Protein AF-A0A1X7T5U7-F1 (afdb_monomer)

Radius of gyration: 23.35 Å; Cα contacts (8 Å, |Δi|>4): 172; chains: 1; bounding box: 49×75×50 Å

Solvent-accessible surface area (backbone atoms only — not comparable to full-atom values): 12661 Å² total; per-residue (Å²): 120,76,73,76,53,46,55,72,83,85,53,96,64,79,61,72,90,36,58,62,51,102,84,43,70,49,60,45,50,78,93,74,52,91,70,96,65,65,76,85,74,65,46,62,87,80,40,56,93,73,56,78,78,80,40,72,90,78,52,55,68,69,56,33,50,49,38,34,71,71,28,72,98,39,70,58,16,53,54,25,50,50,56,39,39,79,68,60,36,34,39,31,64,84,84,70,35,46,34,28,73,27,86,95,52,70,62,79,41,80,57,98,60,36,35,29,30,51,28,32,32,56,38,80,91,78,73,41,80,46,77,46,81,44,78,46,42,61,86,48,39,49,69,86,84,38,85,65,63,53,51,59,57,48,65,74,74,45,58,72,65,58,56,52,50,51,49,67,58,65,68,70,74,69,88,64,52,62,59,52,53,54,50,54,60,61,70,53,59,85,75,73,81,78,86,85,77,80,82,73,90,127

Nearest PDB structures (foldseek):
  5fu7-assembly2_F  TM=9.925E-01  e=4.001E-20  Homo sapiens
  4c0f-assembly1_A  TM=7.640E-01  e=2.519E-11  Homo sapiens
  4c0f-assembly1_B  TM=6.926E-01  e=3.847E-11  Homo sapiens
  4c0f-assembly2_C  TM=7.081E-01  e=7.950E-11  Homo sapiens
  4c0f-assembly2_D  TM=8.075E-01  e=6.602E-10  Homo sapiens

Foldseek 3Di:
DVVQQQDPPVDPDDLPQQCDDPNDSHT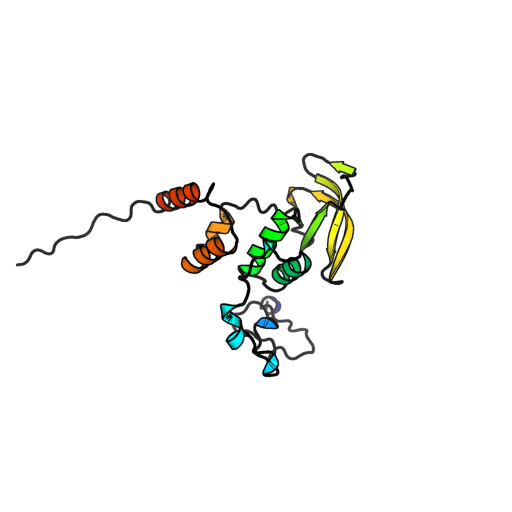HAPVRHDDDDPPVVVCCVPCVVVDAPDALLPDDLLVLVVQLVRQPPHVSVVVSVVSCVVVQWWAQQPVRWIKHADPPWDFPDDDPFWTWTKIWIQDPVVRDIDIDTDIGGPVRTDDVPPPPVVCVVCVVPDDPVVVVVCCVRHVDDDPCVVVVVVVVVVVPDDPDPDDPDPPDDD

Sequence (202 aa):
DLTTLGLHLNSPESLYSTFSSPFADSPSRPQDIDYPVPQEYLIHSYIRDKLAPIRLSKYNEDLLFYLYYTSGGDLLQLLAAHELYTRDWRYHKEEKIWITRAPNMRPTKVETTYEEGTYCYFDLGTWRKAHRDMKETKSRLHCLEMEGWFIGRVAYKVDKEMVKFILRDTGITSHDWTKLLLLMKRAQGPASMEEYSPHENR

InterPro domains:
  IPR007282 NOT2/NOT3/NOT5, C-terminal [PF04153] (16-135)
  IPR038635 CCR4-NOT complex subunit 2/3/5, C-terminal domain superfamily [G3DSA:2.30.30.1020] (1-147)
  IPR040168 Not2/Not3/Not5 [PTHR23326] (1-132)

Secondary structure (DSSP, 8-state):
-GGGGS--TT-SS-GGGG---TT-SSPPPGGGS-----GGG-THHHHGGGSPPP-GGGS-HHHHHHHHHHSTTSHHHHHHHHHHHHTT-EEETTTTEEEEEPTTPPPSEE-SSEEEEEEEEEETTTTEEEEEEEEEETTTEE----TTHHHHHHHHHS-HHHHHHHHHHS---STTHHHHHHHHHHHS--------------

Mean predicted aligned error: 13.78 Å

Organism: Amphimedon queenslandica (NCBI:txid400682)

pLDDT: mean 73.71, std 20.73, range [27.42, 96.94]

Structure (mmCIF, N/CA/C/O backbone):
data_AF-A0A1X7T5U7-F1
#
_entry.id   AF-A0A1X7T5U7-F1
#
loop_
_atom_site.group_PDB
_atom_site.id
_atom_site.type_symbol
_atom_site.label_atom_id
_atom_site.label_alt_id
_atom_site.label_comp_id
_atom_site.label_asym_id
_atom_site.label_entity_id
_atom_site.label_seq_id
_atom_site.pdbx_PDB_ins_code
_atom_site.Cartn_x
_atom_site.Cartn_y
_atom_site.Cartn_z
_atom_site.occupancy
_atom_site.B_iso_or_equiv
_atom_site.auth_seq_id
_atom_site.auth_comp_id
_atom_site.auth_asym_id
_atom_site.auth_atom_id
_atom_site.pdbx_PDB_model_num
ATOM 1 N N . ASP A 1 1 ? 21.919 15.898 12.904 1.00 71.62 1 ASP A N 1
ATOM 2 C CA . ASP A 1 1 ? 22.218 14.462 13.030 1.00 71.62 1 ASP A CA 1
ATOM 3 C C . ASP A 1 1 ? 22.306 13.905 11.613 1.00 71.62 1 ASP A C 1
ATOM 5 O O . ASP A 1 1 ? 21.480 14.287 10.799 1.00 71.62 1 ASP A O 1
ATOM 9 N N . LEU A 1 2 ? 23.334 13.126 11.272 1.00 71.62 2 LEU A N 1
ATOM 10 C CA . LEU A 1 2 ? 23.521 12.597 9.909 1.00 71.62 2 LEU A CA 1
ATOM 11 C C . LEU A 1 2 ? 22.592 11.409 9.614 1.00 71.62 2 LEU A C 1
ATOM 13 O O . LEU A 1 2 ? 22.353 11.088 8.454 1.00 71.62 2 LEU A O 1
ATOM 17 N N . THR A 1 3 ? 22.028 10.788 10.653 1.00 72.25 3 THR A N 1
ATOM 18 C CA . THR A 1 3 ? 21.079 9.671 10.518 1.00 72.25 3 THR A CA 1
ATOM 19 C C . THR A 1 3 ? 19.727 10.095 9.937 1.00 72.25 3 THR A C 1
ATOM 21 O O . THR A 1 3 ? 18.961 9.251 9.480 1.00 72.25 3 THR A O 1
ATOM 24 N N . THR A 1 4 ? 19.437 11.399 9.885 1.00 71.81 4 THR A N 1
ATOM 25 C CA . THR A 1 4 ? 18.189 11.936 9.321 1.00 71.81 4 THR A CA 1
ATOM 26 C C . THR A 1 4 ? 18.225 12.084 7.801 1.00 71.81 4 THR A C 1
ATOM 28 O O . THR A 1 4 ? 17.229 12.497 7.221 1.00 71.81 4 THR A O 1
ATOM 31 N N . LEU A 1 5 ? 19.354 11.775 7.153 1.00 71.06 5 LEU A N 1
ATOM 32 C CA . LEU A 1 5 ? 19.546 11.918 5.703 1.00 71.06 5 LEU A CA 1
ATOM 33 C C . LEU A 1 5 ? 19.040 10.709 4.894 1.00 71.06 5 LEU A C 1
ATOM 35 O O . LEU A 1 5 ? 19.391 10.565 3.730 1.00 71.06 5 LEU A O 1
ATOM 39 N N . GLY A 1 6 ? 18.284 9.794 5.510 1.00 69.44 6 GLY A N 1
ATOM 40 C CA . GLY A 1 6 ? 17.739 8.622 4.813 1.00 69.44 6 GLY A CA 1
ATOM 41 C C . GLY A 1 6 ? 18.786 7.587 4.379 1.00 69.44 6 GLY A C 1
ATOM 42 O O . GLY A 1 6 ? 18.466 6.656 3.643 1.00 69.44 6 GLY A O 1
ATOM 43 N N . LEU A 1 7 ? 20.033 7.722 4.843 1.00 74.94 7 LEU A N 1
ATOM 44 C CA . LEU A 1 7 ? 21.128 6.799 4.555 1.00 74.94 7 LEU A CA 1
ATOM 45 C C . LEU A 1 7 ? 21.288 5.784 5.690 1.00 74.94 7 LEU A C 1
ATOM 47 O O . LEU A 1 7 ? 21.472 6.145 6.854 1.00 74.94 7 LEU A O 1
ATOM 51 N N . HIS A 1 8 ? 21.286 4.497 5.346 1.00 75.38 8 HIS A N 1
ATOM 52 C CA . HIS A 1 8 ? 21.594 3.416 6.282 1.00 75.38 8 HIS A CA 1
ATOM 53 C C . HIS A 1 8 ? 23.111 3.311 6.511 1.00 75.38 8 HIS A C 1
ATOM 55 O O . HIS A 1 8 ? 23.764 2.382 6.047 1.00 75.38 8 HIS A O 1
ATOM 61 N N . LEU A 1 9 ? 23.675 4.261 7.264 1.00 80.31 9 LEU A N 1
ATOM 62 C CA . LEU A 1 9 ? 25.115 4.325 7.575 1.00 80.31 9 LEU A CA 1
ATOM 63 C C . LEU A 1 9 ? 25.632 3.127 8.397 1.00 80.31 9 LEU A C 1
ATOM 65 O O . LEU A 1 9 ? 26.836 2.918 8.486 1.00 80.31 9 LEU A O 1
ATOM 69 N N . ASN A 1 10 ? 24.721 2.339 8.975 1.00 82.38 10 ASN A N 1
ATOM 70 C CA . ASN A 1 10 ? 25.029 1.112 9.713 1.00 82.38 10 ASN A CA 1
ATOM 71 C C . ASN A 1 10 ? 24.995 -0.151 8.829 1.00 82.38 10 ASN A C 1
ATOM 73 O O . ASN A 1 10 ? 25.185 -1.252 9.344 1.00 82.38 10 ASN A O 1
ATOM 77 N N . SER A 1 11 ? 24.695 -0.025 7.530 1.00 79.94 11 SER A N 1
ATOM 78 C CA . SER A 1 11 ? 24.675 -1.168 6.615 1.00 79.94 11 SER A CA 1
ATOM 79 C C . SER A 1 11 ? 26.100 -1.667 6.343 1.00 79.94 11 SER A C 1
ATOM 81 O O . SER A 1 11 ? 26.981 -0.847 6.084 1.00 79.94 11 SER A O 1
ATOM 83 N N . PRO A 1 12 ? 26.349 -2.990 6.350 1.00 82.38 12 PRO A N 1
ATOM 84 C CA . PRO A 1 12 ? 27.631 -3.550 5.925 1.00 82.38 12 PRO A CA 1
ATOM 85 C C . PRO A 1 12 ? 27.840 -3.483 4.398 1.00 82.38 12 PRO A C 1
ATOM 87 O O . PRO A 1 12 ? 28.939 -3.758 3.920 1.00 82.38 12 PRO A O 1
ATOM 90 N N . GLU A 1 13 ? 26.802 -3.142 3.627 1.00 82.38 13 GLU A N 1
ATOM 91 C CA . GLU A 1 13 ? 26.820 -3.091 2.162 1.00 82.38 13 GLU A CA 1
ATOM 92 C C . GLU A 1 13 ? 27.088 -1.677 1.617 1.00 82.38 13 GLU A C 1
ATOM 94 O O . GLU A 1 13 ? 26.770 -0.668 2.249 1.00 82.38 13 GLU A O 1
ATOM 99 N N . SER A 1 14 ? 27.652 -1.591 0.404 1.00 82.00 14 SER A N 1
ATOM 100 C CA . SER A 1 14 ? 27.920 -0.307 -0.258 1.00 82.00 14 SER A CA 1
ATOM 101 C C . SER A 1 14 ? 26.628 0.397 -0.676 1.00 82.00 14 SER A C 1
ATOM 103 O O . SER A 1 14 ? 25.847 -0.128 -1.470 1.00 82.00 14 SER A O 1
ATOM 105 N N . LEU A 1 15 ? 26.458 1.639 -0.218 1.00 80.94 15 LEU A N 1
ATOM 106 C CA . LEU A 1 15 ? 25.287 2.469 -0.519 1.00 80.94 15 LEU A CA 1
ATOM 107 C C . LEU A 1 15 ? 25.262 3.005 -1.961 1.00 80.94 15 LEU A C 1
ATOM 109 O O . LEU A 1 15 ? 24.228 3.501 -2.395 1.00 80.94 15 LEU A O 1
ATOM 113 N N . TYR A 1 16 ? 26.374 2.920 -2.706 1.00 82.50 16 TYR A N 1
ATOM 114 C CA . TYR A 1 16 ? 26.496 3.524 -4.043 1.00 82.50 16 TYR A CA 1
ATOM 115 C C . TYR A 1 16 ? 25.470 2.975 -5.042 1.00 82.50 16 TYR A C 1
ATOM 117 O O . TYR A 1 16 ? 24.917 3.731 -5.833 1.00 82.50 16 TYR A O 1
ATOM 125 N N . SER A 1 17 ? 25.186 1.673 -4.981 1.00 80.38 17 SER A N 1
ATOM 126 C CA . SER A 1 17 ? 24.285 0.998 -5.927 1.00 80.38 17 SER A CA 1
ATOM 127 C C . SER A 1 17 ? 22.829 1.473 -5.842 1.00 80.38 17 SER A C 1
ATOM 129 O O . SER A 1 17 ? 22.104 1.413 -6.830 1.00 80.38 17 SER A O 1
ATOM 131 N N . THR A 1 18 ? 22.414 1.986 -4.684 1.00 82.38 18 THR A N 1
ATOM 132 C CA . THR A 1 18 ? 21.069 2.521 -4.435 1.00 82.38 18 THR A CA 1
ATOM 133 C C . THR A 1 18 ? 21.104 4.015 -4.112 1.00 82.38 18 THR A C 1
ATOM 135 O O . THR A 1 18 ? 20.130 4.563 -3.596 1.00 82.38 18 THR A O 1
ATOM 138 N N . PHE A 1 19 ? 22.229 4.693 -4.352 1.00 85.12 19 PHE A N 1
ATOM 139 C CA . PHE A 1 19 ? 22.352 6.122 -4.099 1.00 85.12 19 PHE A CA 1
ATOM 140 C C . PHE A 1 19 ? 21.634 6.899 -5.204 1.00 85.12 19 PHE A C 1
ATOM 142 O O . PHE A 1 19 ? 22.094 6.945 -6.341 1.00 85.12 19 PHE A O 1
ATOM 149 N N . SER A 1 20 ? 20.496 7.502 -4.858 1.00 82.69 20 SER A N 1
ATOM 150 C CA . SER A 1 20 ? 19.643 8.196 -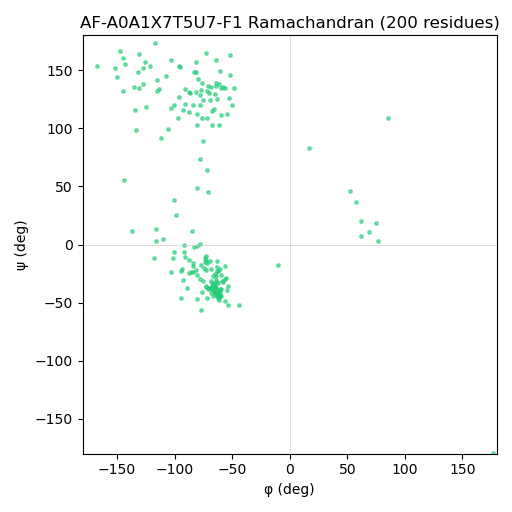5.826 1.00 82.69 20 SER A CA 1
ATOM 151 C C . SER A 1 20 ? 20.195 9.564 -6.223 1.00 82.69 20 SER A C 1
ATOM 153 O O . SER A 1 20 ? 20.408 9.844 -7.399 1.00 82.69 20 SER A O 1
ATOM 155 N N . SER A 1 21 ? 20.432 10.438 -5.244 1.00 82.56 21 SER A N 1
ATOM 156 C CA . SER A 1 21 ? 20.873 11.816 -5.466 1.00 82.56 21 SER A CA 1
ATOM 157 C C . SER A 1 21 ? 21.352 12.434 -4.148 1.00 82.56 21 SER A C 1
ATOM 159 O O . SER A 1 21 ? 20.838 12.057 -3.094 1.00 82.56 21 SER A O 1
ATOM 161 N N . PRO A 1 22 ? 22.255 13.435 -4.175 1.00 82.69 22 PRO A N 1
ATOM 162 C CA . PRO A 1 22 ? 22.641 14.202 -2.985 1.00 82.69 22 PRO A CA 1
ATOM 163 C C . PRO A 1 22 ? 21.481 14.879 -2.238 1.00 82.69 22 PRO A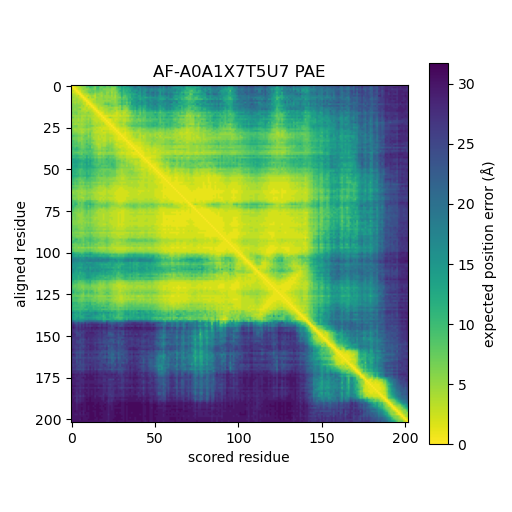 C 1
ATOM 165 O O . PRO A 1 22 ? 21.654 15.260 -1.085 1.00 82.69 22 PRO A O 1
ATOM 168 N N . PHE A 1 23 ? 20.327 15.054 -2.889 1.00 82.81 23 PHE A N 1
ATOM 169 C CA . PHE A 1 23 ? 19.135 15.692 -2.316 1.00 82.81 23 PHE A CA 1
ATOM 170 C C . PHE A 1 23 ? 17.979 14.7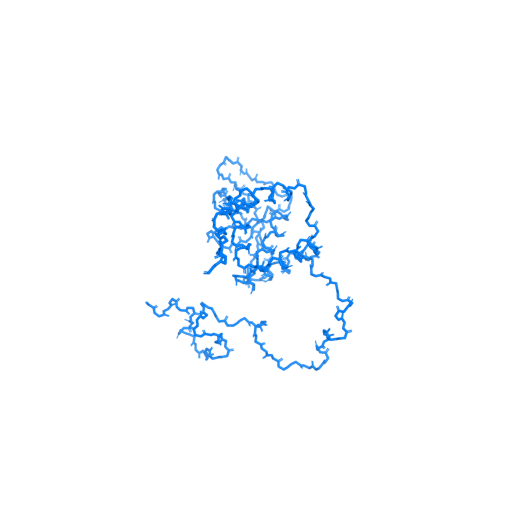13 -2.072 1.00 82.81 23 PHE A C 1
ATOM 172 O O . PHE A 1 23 ? 16.878 15.150 -1.748 1.00 82.81 23 PHE A O 1
ATOM 179 N N . ALA A 1 24 ? 18.186 13.414 -2.299 1.00 79.75 24 ALA A N 1
ATOM 180 C CA . ALA A 1 24 ? 17.149 12.420 -2.073 1.00 79.75 24 ALA A CA 1
ATOM 181 C C . ALA A 1 24 ? 17.080 12.048 -0.588 1.00 79.75 24 ALA A C 1
ATOM 183 O O . ALA A 1 24 ? 18.087 11.687 0.014 1.00 79.75 24 ALA A O 1
ATOM 184 N N . ASP A 1 25 ? 15.869 12.061 -0.032 1.00 77.19 25 ASP A N 1
ATOM 185 C CA . ASP A 1 25 ? 15.604 11.644 1.352 1.00 77.19 25 ASP A CA 1
ATOM 186 C C . ASP A 1 25 ? 15.510 10.110 1.507 1.00 77.19 25 ASP A C 1
ATOM 188 O O . ASP A 1 25 ? 15.270 9.595 2.600 1.00 77.19 25 ASP A O 1
ATOM 192 N N . SER A 1 26 ? 15.653 9.361 0.409 1.00 81.00 26 SER A N 1
ATOM 193 C CA . SER A 1 26 ? 15.514 7.903 0.357 1.00 81.00 26 SER A CA 1
ATOM 194 C C . SER A 1 26 ? 16.360 7.294 -0.770 1.00 81.00 26 SER A C 1
ATOM 196 O O . SER 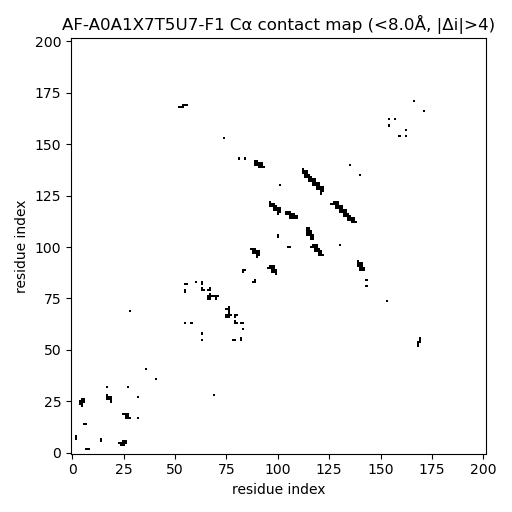A 1 26 ? 16.575 7.960 -1.787 1.00 81.00 26 SER A O 1
ATOM 198 N N . PRO A 1 27 ? 16.812 6.032 -0.633 1.00 82.56 27 PRO A N 1
ATOM 199 C CA . PRO A 1 27 ? 17.553 5.336 -1.684 1.00 82.56 27 PRO A CA 1
ATOM 200 C C . PRO A 1 27 ? 16.704 5.105 -2.943 1.00 82.56 27 PRO A C 1
ATOM 202 O O . PRO A 1 27 ? 15.472 5.092 -2.883 1.00 82.56 27 PRO A O 1
ATOM 205 N N . SER A 1 28 ? 17.373 4.887 -4.079 1.00 84.94 28 SER A N 1
ATOM 206 C CA . SER A 1 28 ? 16.730 4.518 -5.343 1.00 84.94 28 SER A CA 1
ATOM 207 C C . SER A 1 28 ? 15.935 3.233 -5.179 1.00 84.94 28 SER A C 1
ATOM 209 O O . SER A 1 28 ? 16.417 2.255 -4.597 1.00 84.94 28 SER A O 1
ATOM 211 N N . ARG A 1 29 ? 14.723 3.220 -5.726 1.00 84.31 29 ARG A N 1
ATOM 212 C CA . ARG A 1 29 ? 13.881 2.026 -5.730 1.00 84.31 29 ARG A CA 1
ATOM 213 C C . ARG A 1 29 ? 14.321 1.112 -6.877 1.00 84.31 29 ARG A C 1
ATOM 215 O O . ARG A 1 29 ? 14.872 1.611 -7.857 1.00 84.31 29 ARG A O 1
ATOM 222 N N . PRO A 1 30 ? 14.044 -0.201 -6.825 1.00 85.44 30 PRO A N 1
ATOM 223 C CA . PRO A 1 30 ? 14.410 -1.112 -7.910 1.00 85.44 30 PRO A CA 1
ATOM 224 C C . PRO A 1 30 ? 13.899 -0.670 -9.289 1.00 85.44 30 PRO A C 1
ATOM 226 O O . PRO A 1 30 ? 14.602 -0.834 -10.276 1.00 85.44 30 PRO A O 1
ATOM 229 N N . GLN A 1 31 ? 12.708 -0.064 -9.358 1.00 84.31 31 GLN A N 1
ATOM 230 C CA . GLN A 1 31 ? 12.140 0.466 -10.602 1.00 84.31 31 GLN A CA 1
ATOM 231 C C . GLN A 1 31 ? 12.825 1.737 -11.133 1.00 84.31 31 GLN A C 1
ATOM 233 O O . GLN A 1 31 ? 12.598 2.094 -12.284 1.00 84.31 31 GLN A O 1
ATOM 238 N N . ASP A 1 32 ? 13.622 2.423 -10.309 1.00 84.56 32 ASP A N 1
ATOM 239 C CA . ASP A 1 32 ? 14.368 3.626 -10.699 1.00 84.56 32 ASP A CA 1
ATOM 240 C C . ASP A 1 32 ? 15.786 3.285 -11.200 1.00 84.56 32 ASP A C 1
ATOM 242 O O . ASP A 1 32 ? 16.515 4.175 -11.636 1.00 84.56 32 ASP A O 1
ATOM 246 N N . ILE A 1 33 ? 16.207 2.017 -11.095 1.00 87.75 33 ILE A N 1
ATOM 247 C CA . ILE A 1 33 ? 17.551 1.556 -11.451 1.00 87.75 33 ILE A CA 1
ATOM 248 C C . ILE A 1 33 ? 17.490 0.843 -12.801 1.00 87.75 33 ILE A C 1
ATOM 250 O O . ILE A 1 33 ? 16.859 -0.206 -12.937 1.00 87.75 33 ILE A O 1
ATOM 254 N N . ASP A 1 34 ? 18.199 1.386 -13.788 1.00 87.31 34 ASP A N 1
ATOM 255 C CA . ASP A 1 34 ? 18.358 0.728 -15.081 1.00 87.31 34 ASP A CA 1
ATOM 256 C C . ASP A 1 34 ? 19.141 -0.580 -14.922 1.00 87.31 34 ASP A C 1
ATOM 258 O O . ASP A 1 34 ? 20.228 -0.622 -14.341 1.00 87.31 34 ASP A O 1
ATOM 262 N N . TYR A 1 35 ? 18.598 -1.660 -15.481 1.00 89.06 35 TYR A N 1
ATOM 263 C CA . TYR A 1 35 ? 19.230 -2.973 -15.467 1.00 89.06 35 TYR A CA 1
ATOM 264 C C . TYR A 1 35 ? 19.230 -3.574 -16.877 1.00 89.06 35 TYR A C 1
ATOM 266 O O . TYR A 1 35 ? 18.198 -3.522 -17.555 1.00 89.06 35 TYR A O 1
ATOM 274 N N . PRO A 1 36 ? 20.351 -4.158 -17.349 1.00 93.00 36 PRO A N 1
ATOM 275 C CA . PRO A 1 36 ? 20.391 -4.807 -18.652 1.00 93.00 36 PRO A CA 1
ATOM 276 C C . PRO A 1 36 ? 19.518 -6.065 -18.625 1.00 93.00 36 PRO A C 1
ATOM 278 O O . PRO A 1 36 ? 19.898 -7.105 -18.088 1.00 93.00 36 PRO A O 1
ATOM 281 N N . VAL A 1 37 ? 18.325 -5.962 -19.203 1.00 92.69 37 VAL A N 1
ATOM 282 C CA . VAL A 1 37 ? 17.409 -7.090 -19.390 1.00 92.69 37 VAL A CA 1
ATOM 283 C C . VAL A 1 37 ? 17.579 -7.697 -20.786 1.00 92.69 37 VAL A C 1
ATOM 285 O O . VAL A 1 37 ? 17.955 -6.981 -21.718 1.00 92.69 37 VAL A O 1
ATOM 288 N N . PRO A 1 38 ? 17.286 -8.998 -20.969 1.00 96.19 38 PRO A N 1
ATOM 289 C CA . PRO A 1 38 ? 17.201 -9.598 -22.296 1.00 96.19 38 PRO A CA 1
ATOM 290 C C . PRO A 1 38 ? 16.273 -8.802 -23.225 1.00 96.19 38 PRO A C 1
ATOM 292 O O . PRO A 1 38 ? 15.267 -8.235 -22.784 1.00 96.19 38 PRO A O 1
ATOM 295 N N . GLN A 1 39 ? 16.600 -8.760 -24.519 1.00 93.12 39 GLN A N 1
ATOM 296 C CA . GLN A 1 39 ? 15.863 -7.962 -25.506 1.00 93.12 39 GLN A CA 1
ATOM 297 C C . GLN A 1 39 ? 14.385 -8.379 -25.599 1.00 93.12 39 GLN A C 1
ATOM 299 O O . GLN A 1 39 ? 13.521 -7.556 -25.900 1.00 93.12 39 GLN A O 1
ATOM 304 N N . GLU A 1 40 ? 14.083 -9.633 -25.270 1.00 93.75 40 GLU A N 1
ATOM 305 C CA . GLU A 1 40 ? 12.746 -10.219 -25.224 1.00 93.75 40 GLU A CA 1
ATOM 306 C C . GLU A 1 40 ? 11.832 -9.559 -24.182 1.00 93.75 40 GLU A C 1
ATOM 308 O O . GLU A 1 40 ? 10.614 -9.614 -24.329 1.00 93.75 40 GLU A O 1
ATOM 313 N N . TYR A 1 41 ? 12.380 -8.912 -23.147 1.00 93.88 41 TYR A N 1
ATOM 314 C CA . TYR A 1 41 ? 11.595 -8.176 -22.148 1.00 93.88 41 TYR A CA 1
ATOM 315 C C . TYR A 1 41 ? 11.313 -6.724 -22.554 1.00 93.88 41 TYR A C 1
ATOM 317 O O . TYR A 1 41 ? 10.417 -6.091 -21.992 1.00 93.88 41 TYR A O 1
ATOM 325 N N . LEU A 1 42 ? 11.994 -6.197 -23.579 1.00 92.12 42 LEU A N 1
ATOM 326 C CA . LEU A 1 42 ? 11.804 -4.836 -24.098 1.00 92.12 42 LEU A CA 1
ATOM 327 C C . LEU A 1 42 ? 10.582 -4.745 -25.030 1.00 92.12 42 LEU A C 1
ATOM 329 O O . LEU A 1 42 ? 10.640 -4.203 -26.133 1.00 92.12 42 LEU A O 1
ATOM 333 N N . ILE A 1 43 ? 9.446 -5.280 -24.579 1.00 92.06 43 ILE A N 1
ATOM 334 C CA . ILE A 1 43 ? 8.234 -5.447 -25.390 1.00 92.06 43 ILE A CA 1
ATOM 335 C C . ILE A 1 43 ? 7.475 -4.141 -25.638 1.00 92.06 43 ILE A C 1
ATOM 337 O O . ILE A 1 43 ? 6.680 -4.062 -26.574 1.00 92.06 43 ILE A O 1
ATOM 341 N N . HIS A 1 44 ? 7.700 -3.113 -24.812 1.00 88.88 44 HIS A N 1
ATOM 342 C CA . HIS A 1 44 ? 6.909 -1.880 -24.821 1.00 88.88 44 HIS A CA 1
ATOM 343 C C . HIS A 1 44 ? 6.851 -1.218 -26.206 1.00 88.88 44 HIS A C 1
ATOM 345 O O . HIS A 1 44 ? 5.782 -0.770 -26.609 1.00 88.88 44 HIS A O 1
ATOM 351 N N . SER A 1 45 ? 7.951 -1.210 -26.966 1.00 87.81 45 SER A N 1
ATOM 352 C CA . SER A 1 45 ? 7.991 -0.643 -28.323 1.00 87.81 45 SER A CA 1
ATOM 353 C C . SER A 1 45 ? 7.090 -1.377 -29.326 1.00 87.81 45 SER A C 1
ATOM 355 O O . SER A 1 45 ? 6.619 -0.756 -30.273 1.00 87.81 45 SER A O 1
ATOM 357 N N . TYR A 1 46 ? 6.812 -2.667 -29.114 1.00 89.56 46 TYR A N 1
ATOM 358 C CA . TYR A 1 46 ? 6.027 -3.502 -30.030 1.00 89.56 46 TYR A CA 1
ATOM 359 C C . TYR A 1 46 ? 4.535 -3.540 -29.695 1.00 89.56 46 TYR A C 1
ATOM 361 O O . TYR A 1 46 ? 3.705 -3.742 -30.583 1.00 89.56 46 TYR A O 1
ATOM 369 N N . ILE A 1 47 ? 4.184 -3.401 -28.412 1.00 91.50 47 ILE A N 1
ATOM 370 C CA . ILE A 1 47 ? 2.805 -3.588 -27.936 1.00 91.50 47 ILE A CA 1
ATOM 371 C C . ILE A 1 47 ? 2.168 -2.329 -27.356 1.00 91.50 47 ILE A C 1
ATOM 373 O O . ILE A 1 47 ? 1.028 -2.422 -26.909 1.00 91.50 47 ILE A O 1
ATOM 377 N N . ARG A 1 48 ? 2.849 -1.172 -27.369 1.00 86.75 48 ARG A N 1
ATOM 378 C CA . ARG A 1 48 ? 2.360 0.083 -26.766 1.00 86.75 48 ARG A CA 1
ATOM 379 C C . ARG A 1 48 ? 0.889 0.356 -27.079 1.00 86.75 48 ARG A C 1
ATOM 381 O O . ARG A 1 48 ? 0.103 0.529 -26.156 1.00 86.75 48 ARG A O 1
ATOM 388 N N . ASP A 1 49 ? 0.512 0.318 -28.354 1.00 88.75 49 ASP A N 1
ATOM 389 C CA . ASP A 1 49 ? -0.848 0.666 -28.794 1.00 88.75 49 ASP A CA 1
ATOM 390 C C . ASP A 1 49 ? -1.900 -0.404 -28.448 1.00 88.75 49 ASP A C 1
ATOM 392 O O . ASP A 1 49 ? -3.101 -0.172 -28.566 1.00 88.75 49 ASP A O 1
ATOM 396 N N . LYS A 1 50 ? -1.455 -1.592 -28.025 1.00 90.06 50 LYS A N 1
ATOM 397 C CA . LYS A 1 50 ? -2.301 -2.723 -27.621 1.00 90.06 50 LYS A CA 1
ATOM 398 C C . LYS A 1 50 ? -2.407 -2.867 -26.102 1.00 90.06 50 LYS A C 1
ATOM 400 O O . LYS A 1 50 ? -3.224 -3.660 -25.634 1.00 90.06 50 LYS A O 1
ATOM 405 N N . LEU A 1 51 ? -1.575 -2.161 -25.332 1.00 82.81 51 LEU A N 1
ATOM 406 C CA . LEU A 1 51 ? -1.589 -2.241 -23.876 1.00 82.81 51 LEU A CA 1
ATOM 407 C C . LEU A 1 51 ? -2.877 -1.632 -23.325 1.00 82.81 51 LEU A C 1
ATOM 409 O O . LEU A 1 51 ? -3.311 -0.555 -23.731 1.00 82.81 51 LEU A O 1
ATOM 413 N N . ALA A 1 52 ? -3.484 -2.332 -22.369 1.00 82.56 52 ALA A N 1
ATOM 414 C CA . ALA A 1 52 ? -4.613 -1.782 -21.644 1.00 82.56 52 ALA A CA 1
ATOM 415 C C . ALA A 1 52 ? -4.159 -0.544 -20.850 1.00 82.56 52 ALA A C 1
ATOM 417 O O . ALA A 1 52 ? -3.089 -0.583 -20.234 1.00 82.56 52 ALA A O 1
ATOM 418 N N . PRO A 1 53 ? -4.969 0.529 -20.811 1.00 79.38 53 PRO A N 1
ATOM 419 C CA . PRO A 1 53 ? -4.675 1.670 -19.959 1.00 79.38 53 PRO A CA 1
ATOM 420 C C . PRO A 1 53 ? -4.627 1.228 -18.496 1.00 79.38 53 PRO A C 1
ATOM 422 O O . PRO A 1 53 ? -5.338 0.303 -18.081 1.00 79.38 53 PRO A O 1
ATOM 425 N N . ILE A 1 54 ? -3.805 1.914 -17.706 1.00 80.75 54 ILE A N 1
ATOM 426 C CA . ILE A 1 54 ? -3.693 1.663 -16.272 1.00 80.75 54 ILE A CA 1
ATOM 427 C C . ILE A 1 54 ? -5.025 2.030 -15.615 1.00 80.75 54 ILE A C 1
ATOM 429 O O . ILE A 1 54 ? -5.450 3.183 -15.628 1.00 80.75 54 ILE A O 1
ATOM 433 N N . ARG A 1 55 ? -5.699 1.033 -15.036 1.00 83.31 55 ARG A N 1
ATOM 434 C CA . ARG A 1 55 ? -6.983 1.199 -14.344 1.00 83.31 55 ARG A CA 1
ATOM 435 C C . ARG A 1 55 ? -6.946 0.468 -13.013 1.00 83.31 55 ARG A C 1
ATOM 437 O O . ARG A 1 55 ? -7.180 -0.737 -12.972 1.00 83.31 55 ARG A O 1
ATOM 444 N N . LEU A 1 56 ? -6.685 1.203 -11.932 1.00 82.88 56 LEU A N 1
ATOM 445 C CA . LEU A 1 56 ? -6.529 0.635 -10.586 1.00 82.88 56 LEU A CA 1
ATOM 446 C C . LEU A 1 56 ? -7.775 -0.127 -10.115 1.00 82.88 56 LEU A C 1
ATOM 448 O O . LEU A 1 56 ? -7.650 -1.156 -9.458 1.00 82.88 56 LEU A O 1
ATOM 452 N N . SER A 1 57 ? -8.965 0.298 -10.544 1.00 87.00 57 SER A N 1
ATOM 453 C CA . SER A 1 57 ? -10.225 -0.403 -10.269 1.00 87.00 57 SER A CA 1
ATOM 454 C C . SER A 1 57 ? -10.286 -1.829 -10.822 1.00 87.00 57 SER A C 1
ATOM 456 O O . SER A 1 57 ? -11.055 -2.649 -10.329 1.00 87.00 57 SER A O 1
ATOM 458 N N . LYS A 1 58 ? -9.457 -2.163 -11.820 1.00 89.69 58 LYS A N 1
ATOM 459 C CA . LYS A 1 58 ? -9.329 -3.525 -12.362 1.00 89.69 58 LYS A CA 1
ATOM 460 C C . LYS A 1 58 ? -8.250 -4.357 -11.670 1.00 89.69 58 LYS A C 1
ATOM 462 O O . LYS A 1 58 ? -8.160 -5.554 -11.929 1.00 89.69 58 LYS A O 1
ATOM 467 N N . TYR A 1 59 ? -7.408 -3.746 -10.843 1.00 93.38 59 TYR A N 1
ATOM 468 C CA . TYR A 1 59 ? -6.315 -4.435 -10.165 1.00 93.38 59 TYR A CA 1
ATOM 469 C C . TYR A 1 59 ? -6.802 -5.125 -8.898 1.00 93.38 59 TYR A C 1
ATOM 471 O O . TYR A 1 59 ? -7.736 -4.666 -8.241 1.00 93.38 59 TYR A O 1
ATOM 479 N N . ASN A 1 60 ? -6.177 -6.249 -8.554 1.00 96.38 60 ASN A N 1
ATOM 480 C CA . ASN A 1 60 ? -6.433 -6.927 -7.290 1.00 96.38 60 ASN A CA 1
ATOM 481 C C . ASN A 1 60 ? -5.808 -6.139 -6.125 1.00 96.38 60 ASN A C 1
ATOM 483 O O . ASN A 1 60 ? -4.991 -5.244 -6.323 1.00 96.38 60 ASN A O 1
ATOM 487 N N . GLU A 1 61 ? -6.207 -6.457 -4.897 1.00 96.06 61 GLU A N 1
ATOM 488 C CA . GLU A 1 61 ? -5.689 -5.757 -3.714 1.00 96.06 61 GLU A CA 1
ATOM 489 C C . GLU A 1 61 ? -4.189 -5.975 -3.508 1.00 96.06 61 GLU A C 1
ATOM 491 O O . GLU A 1 61 ? -3.511 -5.062 -3.062 1.00 96.06 61 GLU A O 1
ATOM 496 N N . ASP A 1 62 ? -3.665 -7.143 -3.887 1.00 96.94 62 ASP A N 1
ATOM 497 C CA . ASP A 1 62 ? -2.235 -7.460 -3.816 1.00 96.94 62 ASP A CA 1
ATOM 498 C C . ASP A 1 62 ? -1.386 -6.444 -4.598 1.00 96.94 62 ASP A C 1
ATOM 500 O O . ASP A 1 62 ? -0.461 -5.839 -4.054 1.00 96.94 62 ASP A O 1
ATOM 504 N N . LEU A 1 63 ? -1.782 -6.152 -5.841 1.00 95.88 63 LEU A N 1
ATOM 505 C CA . LEU A 1 63 ? -1.136 -5.133 -6.660 1.00 95.88 63 LEU A CA 1
ATOM 506 C C . LEU A 1 63 ? -1.350 -3.725 -6.091 1.00 95.88 63 LEU A C 1
ATOM 508 O O . LEU A 1 63 ? -0.443 -2.902 -6.151 1.00 95.88 63 LEU A O 1
ATOM 512 N N . LEU A 1 64 ? -2.509 -3.423 -5.503 1.00 95.00 64 LEU A N 1
ATOM 513 C CA . LEU A 1 64 ? -2.723 -2.124 -4.854 1.00 95.00 64 LEU A CA 1
ATOM 514 C C . LEU A 1 64 ? -1.822 -1.939 -3.626 1.00 95.00 64 LEU A 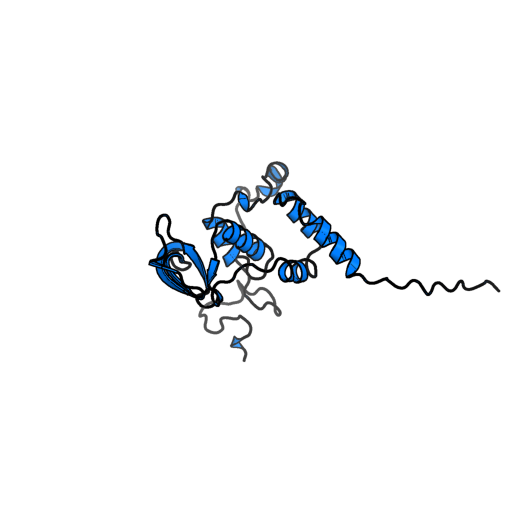C 1
ATOM 516 O O . LEU A 1 64 ? -1.262 -0.858 -3.452 1.00 95.00 64 LEU A O 1
ATOM 520 N N . PHE A 1 65 ? -1.620 -2.979 -2.811 1.00 96.19 65 PHE A N 1
ATOM 521 C CA . PHE A 1 65 ? -0.653 -2.946 -1.714 1.00 96.19 65 PHE A CA 1
ATOM 522 C C . PHE A 1 65 ? 0.769 -2.779 -2.240 1.00 96.19 65 PHE A C 1
ATOM 524 O O . PHE A 1 65 ? 1.498 -1.922 -1.741 1.00 96.19 65 PHE A O 1
ATOM 531 N N . TYR A 1 66 ? 1.144 -3.516 -3.289 1.00 95.00 66 TYR A N 1
ATOM 532 C CA . TYR A 1 66 ? 2.432 -3.333 -3.957 1.00 95.00 66 TYR A CA 1
ATOM 533 C C . TYR A 1 66 ? 2.645 -1.877 -4.374 1.00 95.00 66 TYR A C 1
ATOM 535 O O . TYR A 1 66 ? 3.640 -1.267 -3.984 1.00 95.00 66 TYR A O 1
ATOM 543 N N . LEU A 1 67 ? 1.689 -1.281 -5.089 1.00 91.88 67 LEU A N 1
ATOM 544 C CA . LEU A 1 67 ? 1.767 0.113 -5.524 1.00 91.88 67 LEU A CA 1
ATOM 545 C C . LEU A 1 67 ? 1.847 1.088 -4.341 1.00 91.88 67 LEU A C 1
ATOM 547 O O . LEU A 1 67 ? 2.686 1.987 -4.351 1.00 91.88 67 LEU A O 1
ATOM 551 N N . TYR A 1 68 ? 1.032 0.893 -3.301 1.00 90.56 68 TYR A N 1
ATOM 552 C CA . TYR A 1 68 ? 1.034 1.741 -2.107 1.00 90.56 68 TYR A CA 1
ATOM 553 C C . TYR A 1 68 ? 2.388 1.746 -1.385 1.00 90.56 68 TYR A C 1
ATOM 555 O O . TYR A 1 68 ? 2.872 2.809 -0.992 1.00 90.56 68 TYR A O 1
ATOM 563 N N . TYR A 1 69 ? 3.004 0.574 -1.212 1.00 90.94 69 TYR A N 1
ATOM 564 C CA . TYR A 1 69 ? 4.236 0.435 -0.436 1.00 90.94 69 TYR A CA 1
ATOM 565 C C . TYR A 1 69 ? 5.512 0.700 -1.242 1.00 90.94 69 TYR A C 1
ATOM 567 O O . TYR A 1 69 ? 6.517 1.096 -0.658 1.00 90.94 69 TYR A O 1
ATOM 575 N N . THR A 1 70 ? 5.482 0.549 -2.570 1.00 90.00 70 THR A N 1
ATOM 576 C CA . THR A 1 70 ? 6.648 0.816 -3.437 1.00 90.00 70 THR A CA 1
ATOM 577 C C . THR A 1 70 ? 6.677 2.230 -4.010 1.00 90.00 70 THR A C 1
ATOM 579 O O . THR A 1 70 ? 7.741 2.718 -4.386 1.00 90.00 70 THR A O 1
ATOM 582 N N . SER A 1 71 ? 5.540 2.929 -4.059 1.00 85.12 71 SER A N 1
ATOM 583 C CA . SER A 1 71 ? 5.432 4.260 -4.677 1.00 85.12 71 SER A CA 1
ATOM 584 C C . SER A 1 71 ? 5.438 5.396 -3.646 1.00 85.12 71 SER A C 1
ATOM 586 O O . SER A 1 71 ? 4.697 6.366 -3.777 1.00 85.12 71 SER A O 1
ATOM 588 N N . GLY A 1 72 ? 6.243 5.265 -2.586 1.00 80.94 72 GLY A N 1
ATOM 589 C CA . GLY A 1 72 ? 6.295 6.227 -1.481 1.00 80.94 72 GLY A CA 1
ATOM 590 C C . GLY A 1 72 ? 6.523 7.669 -1.944 1.00 80.94 72 GLY A C 1
ATOM 591 O O . GLY A 1 72 ? 7.471 7.941 -2.672 1.00 80.94 72 GLY A O 1
ATOM 592 N N . GLY A 1 73 ? 5.646 8.588 -1.526 1.00 73.31 73 GLY A N 1
ATOM 593 C CA . GLY A 1 73 ? 5.740 10.008 -1.895 1.00 73.31 73 GLY A CA 1
ATOM 594 C C . GLY A 1 73 ? 5.276 10.340 -3.320 1.00 73.31 73 GLY A C 1
ATOM 595 O O . GLY A 1 73 ? 5.331 11.504 -3.714 1.00 73.31 73 GLY A O 1
ATOM 596 N N . ASP A 1 74 ? 4.786 9.347 -4.064 1.00 75.94 74 ASP A N 1
ATOM 597 C CA . ASP A 1 74 ? 4.313 9.478 -5.439 1.00 75.94 74 ASP A CA 1
ATOM 598 C C . ASP A 1 74 ? 2.774 9.490 -5.512 1.00 75.94 74 ASP A C 1
ATOM 600 O O . ASP A 1 74 ? 2.057 8.989 -4.638 1.00 75.94 74 ASP A O 1
ATOM 604 N N . LEU A 1 75 ? 2.246 10.027 -6.608 1.00 76.25 75 LEU A N 1
ATOM 605 C CA . LEU A 1 75 ? 0.829 10.021 -6.946 1.00 76.25 75 LEU A CA 1
ATOM 606 C C . LEU A 1 75 ? 0.259 8.599 -7.015 1.00 76.25 75 LEU A C 1
ATOM 608 O O . LEU A 1 75 ? -0.900 8.381 -6.669 1.00 76.25 75 LEU A O 1
ATOM 612 N N . LEU A 1 76 ? 1.065 7.615 -7.416 1.00 81.44 76 LEU A N 1
ATOM 613 C CA . LEU A 1 76 ? 0.608 6.233 -7.531 1.00 81.44 76 LEU A CA 1
ATOM 614 C C . LEU A 1 76 ? 0.285 5.595 -6.170 1.00 81.44 76 LEU A C 1
ATOM 616 O O . LEU A 1 76 ? -0.710 4.878 -6.062 1.00 81.44 76 LEU A O 1
ATOM 620 N N . GLN A 1 77 ? 1.040 5.925 -5.114 1.00 82.75 77 GLN A N 1
ATOM 621 C CA . GLN A 1 77 ? 0.704 5.514 -3.744 1.00 82.75 77 GLN A CA 1
ATOM 622 C C . GLN A 1 77 ? -0.647 6.094 -3.321 1.00 82.75 77 GLN A C 1
ATOM 624 O O . GLN A 1 77 ? -1.459 5.415 -2.690 1.00 82.75 77 GLN A O 1
ATOM 629 N N . LEU A 1 78 ? -0.904 7.343 -3.700 1.00 79.88 78 LEU A N 1
ATOM 630 C CA . LEU A 1 78 ? -2.133 8.046 -3.374 1.00 79.88 78 LEU A CA 1
ATOM 631 C C . LEU A 1 78 ? -3.359 7.434 -4.074 1.00 79.88 78 LEU A C 1
ATOM 633 O O . LEU A 1 78 ? -4.397 7.220 -3.447 1.00 79.88 78 LEU A O 1
ATOM 637 N N . LEU A 1 79 ? -3.223 7.110 -5.361 1.00 81.25 79 LEU A N 1
ATOM 638 C CA . LEU A 1 79 ? -4.268 6.450 -6.145 1.00 81.25 79 LEU A CA 1
ATOM 639 C C . LEU A 1 79 ? -4.549 5.028 -5.631 1.00 81.25 79 LEU A C 1
ATOM 641 O O . LEU A 1 79 ? -5.710 4.636 -5.525 1.00 81.25 79 LEU A O 1
ATOM 645 N N . ALA A 1 80 ? -3.509 4.277 -5.254 1.00 86.94 80 ALA A N 1
ATOM 646 C CA . ALA A 1 80 ? -3.663 2.957 -4.646 1.00 86.94 80 ALA A CA 1
ATOM 647 C C . ALA A 1 80 ? -4.375 3.029 -3.289 1.00 86.94 80 ALA A C 1
ATOM 649 O O . ALA A 1 80 ? -5.280 2.239 -3.031 1.00 86.94 80 ALA A O 1
ATOM 650 N N . ALA A 1 81 ? -4.034 4.014 -2.452 1.00 85.31 81 ALA A N 1
ATOM 651 C CA . ALA A 1 81 ? -4.711 4.251 -1.178 1.00 85.31 81 ALA A CA 1
ATOM 652 C C . ALA A 1 81 ? -6.201 4.573 -1.359 1.00 85.31 81 ALA A C 1
ATOM 654 O O . ALA A 1 81 ? -7.035 4.067 -0.609 1.00 85.31 81 ALA A O 1
ATOM 655 N N . HIS A 1 82 ? -6.538 5.396 -2.357 1.00 83.31 82 HIS A N 1
ATOM 656 C CA . HIS A 1 82 ? -7.926 5.698 -2.699 1.00 83.31 82 HIS A CA 1
ATOM 657 C C . HIS A 1 82 ? -8.687 4.433 -3.112 1.00 83.31 82 HIS A C 1
ATOM 659 O O . HIS A 1 82 ? -9.769 4.175 -2.596 1.00 83.31 82 HIS A O 1
ATOM 665 N N . GLU A 1 83 ? -8.111 3.615 -3.994 1.00 86.94 83 GLU A N 1
ATOM 666 C CA . GLU A 1 83 ? -8.751 2.376 -4.446 1.00 86.94 83 GLU A CA 1
ATOM 667 C C . GLU A 1 83 ? -8.856 1.311 -3.336 1.00 86.94 83 GLU A C 1
ATOM 669 O O . GLU A 1 83 ? -9.813 0.547 -3.288 1.00 86.94 83 GLU A O 1
ATOM 674 N N . LEU A 1 84 ? -7.910 1.259 -2.396 1.00 89.94 84 LEU A N 1
ATOM 675 C CA . LEU A 1 84 ? -8.049 0.429 -1.195 1.00 89.94 84 LEU A CA 1
ATOM 676 C C . LEU A 1 84 ? -9.204 0.934 -0.318 1.00 89.94 84 LEU A C 1
ATOM 678 O O . LEU A 1 84 ? -10.017 0.146 0.166 1.00 89.94 84 LEU A O 1
ATOM 682 N N . TYR A 1 85 ? -9.328 2.252 -0.156 1.00 86.44 85 TYR A N 1
ATOM 683 C CA . TYR A 1 85 ? -10.395 2.862 0.633 1.00 86.44 85 TYR A CA 1
ATOM 684 C C . TYR A 1 85 ? -11.796 2.603 0.067 1.00 86.44 85 TYR A C 1
ATOM 686 O O . TYR A 1 85 ? -12.709 2.293 0.841 1.00 86.44 85 TYR A O 1
ATOM 694 N N . THR A 1 86 ? -11.967 2.677 -1.259 1.00 85.56 86 THR A N 1
ATOM 695 C CA . THR A 1 86 ? -13.234 2.337 -1.937 1.00 85.56 86 THR A CA 1
ATOM 696 C C . THR A 1 86 ? -13.616 0.865 -1.766 1.00 85.56 86 THR A C 1
ATOM 698 O O . THR A 1 86 ? -14.788 0.524 -1.901 1.00 85.56 86 THR A O 1
ATOM 701 N N . ARG A 1 87 ? -12.651 0.006 -1.413 1.00 90.50 87 ARG A N 1
ATOM 702 C CA . ARG A 1 87 ? -12.826 -1.419 -1.082 1.00 90.50 87 ARG A CA 1
ATOM 703 C C . ARG A 1 87 ? -12.878 -1.682 0.424 1.00 90.50 87 ARG A C 1
ATOM 705 O O . ARG A 1 87 ? -12.522 -2.762 0.881 1.00 90.50 87 ARG A O 1
ATOM 712 N N . ASP A 1 88 ? -13.283 -0.680 1.198 1.00 89.88 88 ASP A N 1
ATOM 713 C CA . ASP A 1 88 ? -13.436 -0.750 2.654 1.00 89.88 88 ASP A CA 1
ATOM 714 C C . ASP A 1 88 ? -12.159 -1.048 3.452 1.00 89.88 88 ASP A C 1
ATOM 716 O O . ASP A 1 88 ? -12.220 -1.410 4.631 1.00 89.88 88 ASP A O 1
ATOM 720 N N . TRP A 1 89 ? -10.985 -0.813 2.866 1.00 92.62 89 TRP A N 1
ATOM 721 C CA . TRP A 1 89 ? -9.751 -0.756 3.640 1.00 92.62 89 TRP A CA 1
ATOM 722 C C . TRP A 1 89 ? -9.602 0.602 4.323 1.00 92.62 89 TRP A C 1
ATOM 724 O O . TRP A 1 89 ? -9.945 1.661 3.791 1.00 92.62 89 TRP A O 1
ATOM 734 N N . ARG A 1 90 ? -9.073 0.590 5.539 1.00 89.50 90 ARG A N 1
ATOM 735 C CA . ARG A 1 90 ? -8.766 1.777 6.336 1.00 89.50 90 ARG A CA 1
ATOM 736 C C . ARG A 1 90 ? -7.318 1.691 6.777 1.00 89.50 90 ARG A C 1
ATOM 738 O O . ARG A 1 90 ? -6.838 0.626 7.150 1.00 89.50 90 ARG A O 1
ATOM 745 N N . TYR A 1 91 ? -6.614 2.813 6.713 1.00 89.12 91 TYR A N 1
ATOM 746 C CA . TYR A 1 91 ? -5.221 2.859 7.131 1.00 89.12 91 TYR A CA 1
ATOM 747 C C . TYR A 1 91 ? -5.135 3.227 8.611 1.00 89.12 91 TYR A C 1
ATOM 749 O O . TYR A 1 91 ? -5.608 4.290 9.022 1.00 89.12 91 TYR A O 1
ATOM 757 N N . HIS A 1 92 ? -4.532 2.361 9.418 1.00 87.44 92 HIS A N 1
ATOM 758 C CA . HIS A 1 92 ? -4.283 2.613 10.828 1.00 87.44 92 HIS A CA 1
ATOM 759 C C . HIS A 1 92 ? -3.026 3.484 10.969 1.00 87.44 92 HIS A C 1
ATOM 761 O O . HIS A 1 92 ? -1.914 3.025 10.724 1.00 87.44 92 HIS A O 1
ATOM 767 N N . LYS A 1 93 ? -3.165 4.739 11.417 1.00 80.62 93 LYS A N 1
ATOM 768 C CA . LYS A 1 93 ? -2.062 5.726 11.393 1.00 80.62 93 LYS A CA 1
ATOM 769 C C . LYS A 1 93 ? -0.854 5.348 12.250 1.00 80.62 93 LYS A C 1
ATOM 771 O O . LYS A 1 93 ? 0.277 5.554 11.824 1.00 80.62 93 LYS A O 1
ATOM 776 N N . GLU A 1 94 ? -1.093 4.825 13.450 1.00 83.75 94 GLU A N 1
ATOM 777 C CA . GLU A 1 94 ? -0.005 4.514 14.390 1.00 83.75 94 GLU A CA 1
ATOM 778 C C . GLU A 1 94 ? 0.677 3.181 14.061 1.00 83.75 94 GLU A C 1
ATOM 780 O O . GLU A 1 94 ? 1.899 3.141 13.965 1.00 83.75 94 GLU A O 1
ATOM 785 N N . GLU A 1 95 ? -0.097 2.116 13.816 1.00 85.69 95 GLU A N 1
ATOM 786 C CA . GLU A 1 95 ? 0.439 0.810 13.400 1.00 85.69 95 GLU A CA 1
ATOM 787 C C . GLU A 1 95 ? 0.941 0.782 11.947 1.00 85.69 95 GLU A C 1
ATOM 789 O O . GLU A 1 95 ? 1.690 -0.116 11.582 1.00 85.69 95 GLU A O 1
ATOM 794 N N . LYS A 1 96 ? 0.581 1.779 11.126 1.00 88.00 96 LYS A N 1
ATOM 795 C CA . LYS A 1 96 ? 0.993 1.921 9.718 1.00 88.00 96 LYS A CA 1
ATOM 796 C C . LYS A 1 96 ? 0.619 0.722 8.835 1.00 88.00 96 LYS A C 1
ATOM 798 O O . LYS A 1 96 ? 1.345 0.350 7.912 1.00 88.00 96 LYS A O 1
ATOM 803 N N . ILE A 1 97 ? -0.545 0.141 9.105 1.00 90.88 97 ILE A N 1
ATOM 804 C CA . ILE A 1 97 ? -1.095 -1.013 8.387 1.00 90.88 97 ILE A CA 1
ATOM 805 C C . ILE A 1 97 ? -2.454 -0.686 7.778 1.00 90.88 97 ILE A C 1
ATOM 807 O O . ILE A 1 97 ? -3.199 0.158 8.278 1.00 90.88 97 ILE A O 1
ATOM 811 N N . TRP A 1 98 ? -2.790 -1.392 6.706 1.00 94.50 98 TRP A N 1
ATOM 812 C CA . TRP A 1 98 ? -4.141 -1.408 6.162 1.00 94.50 98 TRP A CA 1
ATOM 813 C C . TRP A 1 98 ? -4.962 -2.494 6.845 1.00 94.50 98 TRP A C 1
ATOM 815 O O . TRP A 1 98 ? -4.520 -3.641 6.924 1.00 94.50 98 TRP A O 1
ATOM 825 N N . ILE A 1 99 ? -6.160 -2.130 7.299 1.00 94.00 99 ILE A N 1
ATOM 826 C CA . ILE A 1 99 ? -7.117 -3.033 7.935 1.00 94.00 99 ILE A CA 1
ATOM 827 C C . ILE A 1 99 ? -8.485 -2.946 7.261 1.00 94.00 99 ILE A C 1
ATOM 829 O O . ILE A 1 99 ? -8.870 -1.907 6.731 1.00 94.00 99 ILE A O 1
ATOM 833 N N . THR A 1 100 ? -9.245 -4.027 7.315 1.00 93.81 100 THR A N 1
ATOM 834 C CA . THR A 1 100 ? -10.662 -4.070 6.957 1.00 93.81 100 THR A CA 1
ATOM 835 C C . THR A 1 100 ? -11.378 -5.045 7.885 1.00 93.81 100 THR A C 1
ATOM 837 O O . THR A 1 100 ? -10.744 -5.878 8.539 1.00 93.81 100 THR A O 1
ATOM 840 N N . ARG A 1 101 ? -12.702 -4.948 7.995 1.00 91.50 101 ARG A N 1
ATOM 841 C CA . ARG A 1 101 ? -13.468 -5.888 8.823 1.00 91.50 101 ARG A CA 1
ATOM 842 C C . ARG A 1 101 ? -13.331 -7.294 8.241 1.00 91.50 101 ARG A C 1
ATOM 844 O O . ARG A 1 101 ? -13.424 -7.471 7.027 1.00 91.50 101 ARG A O 1
ATOM 851 N N . ALA A 1 102 ? -13.110 -8.298 9.089 1.00 90.25 102 ALA A N 1
ATOM 852 C CA . ALA A 1 102 ? -13.025 -9.671 8.606 1.00 90.25 102 ALA A CA 1
ATOM 853 C C . ALA A 1 102 ? -14.362 -10.090 7.948 1.00 90.25 102 ALA A C 1
ATOM 855 O O . ALA A 1 102 ? -15.433 -9.769 8.480 1.00 90.25 102 ALA A O 1
ATOM 856 N N . PRO A 1 103 ? -14.342 -10.798 6.800 1.00 86.69 103 PRO A N 1
ATOM 857 C CA . PRO A 1 103 ? -15.566 -11.201 6.117 1.00 86.69 103 PRO A CA 1
ATOM 858 C C . PRO A 1 103 ? -16.476 -12.007 7.044 1.00 86.69 103 PRO A C 1
ATOM 860 O O . PRO A 1 103 ? -16.019 -12.918 7.730 1.00 86.69 103 PRO A O 1
ATOM 863 N N . ASN A 1 104 ? -17.772 -11.692 7.044 1.00 85.81 104 ASN A N 1
ATOM 864 C CA . ASN A 1 104 ? -18.794 -12.351 7.869 1.00 85.81 104 ASN A CA 1
ATOM 865 C C . ASN A 1 104 ? -18.607 -12.225 9.395 1.00 85.81 104 ASN A C 1
ATOM 867 O O . ASN A 1 104 ? -19.378 -12.824 10.143 1.00 85.81 104 ASN A O 1
ATOM 871 N N . MET A 1 105 ? -17.653 -11.422 9.872 1.00 85.06 105 MET A N 1
ATOM 872 C CA . MET A 1 105 ? -17.468 -11.141 11.295 1.00 85.06 105 MET A CA 1
ATOM 873 C C . MET A 1 105 ? -18.072 -9.779 11.615 1.00 85.06 105 MET A C 1
ATOM 875 O O . MET A 1 105 ? -17.687 -8.753 11.052 1.00 85.06 105 MET A O 1
ATOM 879 N N . ARG A 1 106 ? -19.053 -9.758 12.519 1.00 84.12 106 ARG A N 1
ATOM 880 C CA . ARG A 1 106 ? -19.566 -8.496 13.053 1.00 84.12 106 ARG A CA 1
ATOM 881 C C . ARG A 1 106 ? -18.643 -8.014 14.168 1.00 84.12 106 ARG A C 1
ATOM 883 O O . ARG A 1 106 ? -18.097 -8.851 14.885 1.00 84.12 106 ARG A O 1
ATOM 890 N N . PRO A 1 107 ? -18.501 -6.696 14.351 1.00 85.75 107 PRO A N 1
ATOM 891 C CA . PRO A 1 107 ? -17.782 -6.181 15.499 1.00 85.75 107 PRO A CA 1
ATOM 892 C C . PRO A 1 107 ? -18.452 -6.658 16.786 1.00 85.75 107 PRO A C 1
ATOM 894 O O . PRO A 1 107 ? -19.678 -6.609 16.913 1.00 85.75 107 PRO A O 1
ATOM 897 N N . THR A 1 108 ? -17.642 -7.114 17.734 1.00 89.19 108 THR A N 1
ATOM 898 C CA . THR A 1 108 ? -18.087 -7.556 19.057 1.00 89.19 108 THR A CA 1
ATOM 899 C C . THR A 1 108 ? -18.656 -6.386 19.853 1.00 89.19 108 THR A C 1
ATOM 901 O O . THR A 1 108 ? -19.605 -6.554 20.617 1.00 89.19 108 THR A O 1
ATOM 904 N N . LYS A 1 109 ? -18.099 -5.184 19.657 1.00 89.19 109 LYS A N 1
ATOM 905 C CA . LYS A 1 109 ? -18.557 -3.962 20.315 1.00 89.19 109 LYS A CA 1
ATOM 906 C C . LYS A 1 109 ? -18.420 -2.766 19.386 1.00 89.19 109 LYS A C 1
ATOM 908 O O . LYS A 1 109 ? -17.361 -2.552 18.808 1.00 89.19 109 LYS A O 1
ATOM 913 N N . VAL A 1 110 ? -19.473 -1.961 19.275 1.00 87.25 110 VAL A N 1
ATOM 914 C CA . VAL A 1 110 ? -19.455 -0.703 18.519 1.00 87.25 110 VAL A CA 1
ATOM 915 C C . VAL A 1 110 ? -19.889 0.413 19.452 1.00 87.25 110 VAL A C 1
ATOM 917 O O . VAL A 1 110 ? -21.010 0.405 19.950 1.00 87.25 110 VAL A O 1
ATOM 920 N N . GLU A 1 111 ? -19.001 1.372 19.674 1.00 89.81 111 GLU A N 1
ATOM 921 C CA . GLU A 1 111 ? -19.256 2.580 20.451 1.00 89.81 111 GLU A CA 1
ATOM 922 C C . GLU A 1 111 ? -19.126 3.819 19.552 1.00 89.81 111 GLU A C 1
ATOM 924 O O . GLU A 1 111 ? -18.704 3.767 18.388 1.00 89.81 111 GLU A O 1
ATOM 929 N N . THR A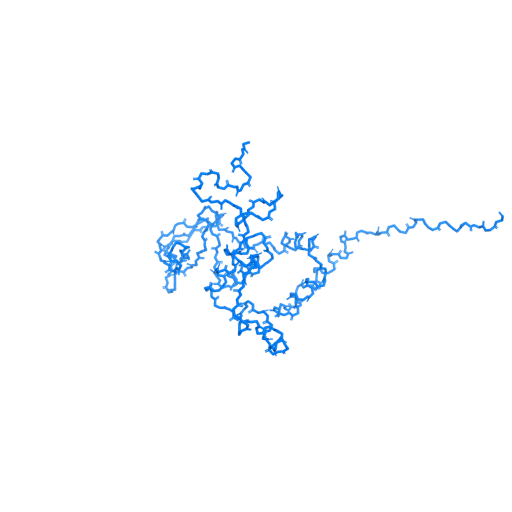 1 112 ? -19.464 4.988 20.094 1.00 84.88 112 THR A N 1
ATOM 930 C CA . THR A 1 112 ? -19.333 6.254 19.358 1.00 84.88 112 THR A CA 1
ATOM 931 C C . THR A 1 112 ? -17.885 6.514 18.939 1.00 84.88 112 THR A C 1
ATOM 933 O O . THR A 1 112 ? -17.650 6.965 17.818 1.00 84.88 112 THR A O 1
ATOM 936 N N . THR A 1 113 ? -16.917 6.182 19.797 1.00 85.69 113 THR A N 1
ATOM 937 C CA . THR A 1 113 ? -15.496 6.528 19.626 1.00 85.69 113 THR A CA 1
ATOM 938 C C . THR A 1 113 ? -14.616 5.375 19.149 1.00 85.69 113 THR A C 1
ATOM 940 O O . THR A 1 113 ? -13.569 5.636 18.554 1.00 85.69 113 THR A O 1
ATOM 943 N N . TYR A 1 114 ? -15.018 4.123 19.369 1.00 87.00 114 TYR A N 1
ATOM 944 C CA . TYR A 1 114 ? -14.227 2.952 18.996 1.00 87.00 114 TYR A CA 1
ATOM 945 C C . TYR A 1 114 ? -15.089 1.757 18.593 1.00 87.00 114 TYR A C 1
ATOM 947 O O . TYR A 1 114 ? -16.291 1.715 18.848 1.00 87.00 114 TYR A O 1
ATOM 955 N N . GLU A 1 115 ? -14.439 0.775 17.987 1.00 90.50 115 GLU A N 1
ATOM 956 C CA . GLU A 1 115 ? -15.007 -0.501 17.584 1.00 90.50 115 GLU A CA 1
ATOM 957 C C . GLU A 1 115 ? -14.053 -1.635 17.972 1.00 90.50 115 GLU A C 1
ATOM 959 O O . GLU A 1 115 ? -12.851 -1.536 17.756 1.00 90.50 115 GLU A O 1
ATOM 964 N N . GLU A 1 116 ? -14.575 -2.714 18.543 1.00 92.56 116 GLU A N 1
ATOM 965 C CA . GLU A 1 116 ? -13.818 -3.930 18.843 1.00 92.56 116 GLU A CA 1
ATOM 966 C C . GLU A 1 116 ? -14.328 -5.069 17.969 1.00 92.56 116 GLU A C 1
ATOM 968 O O . GLU A 1 116 ? -15.537 -5.287 17.860 1.00 92.56 116 GLU A O 1
ATOM 973 N N . GLY A 1 117 ? -13.414 -5.817 17.363 1.00 92.44 117 GLY A N 1
ATOM 974 C CA . GLY A 1 117 ? -13.752 -6.971 16.542 1.00 92.44 117 GLY A CA 1
ATOM 975 C C . GLY A 1 117 ? -12.527 -7.597 15.897 1.00 92.44 117 GLY A C 1
ATOM 976 O O . GLY A 1 117 ? -11.402 -7.135 16.083 1.00 92.44 117 GLY A O 1
ATOM 977 N N . THR A 1 118 ? -12.758 -8.648 15.118 1.00 94.50 118 THR A N 1
ATOM 978 C CA . THR A 1 118 ? -11.715 -9.280 14.313 1.00 94.50 118 THR A CA 1
ATOM 979 C C . THR A 1 118 ? -11.556 -8.525 12.997 1.00 94.50 118 THR A C 1
ATOM 981 O O . THR A 1 118 ? -12.488 -8.436 12.191 1.00 94.50 118 THR A O 1
ATOM 984 N N . TYR A 1 119 ? -10.357 -8.005 12.760 1.00 94.50 119 TYR A N 1
ATOM 985 C CA . TYR A 1 119 ? -9.990 -7.320 11.528 1.00 94.50 119 TYR A CA 1
ATOM 986 C C . TYR A 1 119 ? -9.063 -8.192 10.693 1.00 94.50 119 TYR A C 1
ATOM 988 O O . TYR A 1 119 ? -8.219 -8.923 11.214 1.00 94.50 119 TYR A O 1
ATOM 996 N N . CYS A 1 120 ? -9.227 -8.096 9.379 1.00 95.31 120 CYS A N 1
ATOM 997 C CA . CYS A 1 120 ? -8.238 -8.538 8.416 1.00 95.31 120 CYS A CA 1
ATOM 998 C C . CYS A 1 120 ? -7.251 -7.389 8.194 1.00 95.31 120 CYS A C 1
ATOM 1000 O O . CYS A 1 120 ? -7.670 -6.270 7.910 1.00 95.31 120 CYS A O 1
ATOM 1002 N N . TYR A 1 121 ? -5.954 -7.654 8.277 1.00 95.12 121 TYR A N 1
ATOM 1003 C CA . TYR A 1 121 ? -4.908 -6.686 7.958 1.00 95.12 121 TYR A CA 1
ATOM 1004 C C . TYR A 1 121 ? -3.943 -7.254 6.922 1.00 95.12 121 TYR A C 1
ATOM 1006 O O . TYR A 1 121 ? -3.838 -8.473 6.761 1.00 95.12 121 TYR A O 1
ATOM 1014 N N . PHE A 1 122 ? -3.250 -6.373 6.206 1.00 96.25 122 PHE A N 1
ATOM 1015 C CA . PHE A 1 122 ? -2.188 -6.776 5.288 1.00 96.25 122 PHE A CA 1
ATOM 1016 C C . PHE A 1 122 ? -0.832 -6.759 5.999 1.00 96.25 122 PHE A C 1
ATOM 1018 O O . PHE A 1 122 ? -0.371 -5.708 6.445 1.00 96.25 122 PHE A O 1
ATOM 1025 N N . ASP A 1 123 ? -0.205 -7.927 6.126 1.00 95.38 123 ASP A N 1
ATOM 1026 C CA . ASP A 1 123 ? 1.119 -8.091 6.714 1.00 95.38 123 ASP A CA 1
ATOM 1027 C C . ASP A 1 123 ? 2.201 -7.920 5.643 1.00 95.38 123 ASP A C 1
ATOM 1029 O O . ASP A 1 123 ? 2.343 -8.740 4.735 1.00 95.38 123 ASP A O 1
ATOM 1033 N N . LEU A 1 124 ? 2.989 -6.857 5.789 1.00 91.62 124 LEU A N 1
ATOM 1034 C CA . LEU A 1 124 ? 4.122 -6.540 4.926 1.00 91.62 124 LEU A CA 1
ATOM 1035 C C . LEU A 1 124 ? 5.254 -7.564 4.998 1.00 91.62 124 LEU A C 1
ATOM 1037 O O . LEU A 1 124 ? 5.904 -7.816 3.988 1.00 91.62 124 LEU A O 1
ATOM 1041 N N . GLY A 1 125 ? 5.511 -8.130 6.180 1.00 92.88 125 GLY A N 1
ATOM 1042 C CA . GLY A 1 125 ? 6.642 -9.032 6.392 1.00 92.88 125 GLY A CA 1
ATOM 1043 C C . GLY A 1 125 ? 6.423 -10.389 5.733 1.00 92.88 125 GLY A C 1
ATOM 1044 O O . GLY A 1 125 ? 7.355 -10.978 5.194 1.00 92.88 125 GLY A O 1
ATOM 1045 N N . THR A 1 126 ? 5.178 -10.871 5.746 1.00 95.94 126 THR A N 1
ATOM 1046 C CA . THR A 1 126 ? 4.801 -12.151 5.129 1.00 95.94 126 THR A CA 1
ATOM 1047 C C . THR A 1 126 ? 4.131 -12.005 3.762 1.00 95.94 126 THR A C 1
ATOM 1049 O O . THR A 1 126 ? 3.905 -13.018 3.097 1.00 95.94 126 THR A O 1
ATOM 1052 N N . TRP A 1 127 ? 3.833 -10.771 3.338 1.00 95.56 127 TRP A N 1
ATOM 1053 C CA . TRP A 1 127 ? 3.084 -10.431 2.123 1.00 95.56 127 TRP A CA 1
ATOM 1054 C C . TRP A 1 127 ? 1.739 -11.169 2.029 1.00 95.56 127 TRP A C 1
ATOM 1056 O O . TRP A 1 127 ? 1.400 -11.798 1.023 1.00 95.56 127 TRP A O 1
ATOM 1066 N N . ARG A 1 128 ? 0.982 -11.181 3.133 1.00 96.12 128 ARG A N 1
ATOM 1067 C CA . ARG A 1 128 ? -0.273 -11.939 3.261 1.00 96.12 128 ARG A CA 1
ATOM 1068 C C . ARG A 1 128 ? -1.310 -11.185 4.074 1.00 96.12 128 ARG A C 1
ATOM 1070 O O . ARG A 1 128 ? -0.995 -10.381 4.944 1.00 96.12 128 ARG A O 1
ATOM 1077 N N . LYS A 1 129 ? -2.578 -11.509 3.832 1.00 95.56 129 LYS A N 1
ATOM 1078 C CA . LYS A 1 129 ? -3.669 -11.109 4.720 1.00 95.56 129 LYS A CA 1
ATOM 1079 C C . LYS A 1 129 ? -3.678 -11.993 5.961 1.00 95.56 129 LYS A C 1
ATOM 1081 O O . LYS A 1 129 ? -3.637 -13.219 5.843 1.00 95.56 129 LYS A O 1
ATOM 1086 N N . ALA A 1 130 ? -3.783 -11.376 7.126 1.00 94.88 130 ALA A N 1
ATOM 1087 C CA . ALA A 1 130 ? -3.886 -12.049 8.413 1.00 94.88 130 ALA A CA 1
ATOM 1088 C C . ALA A 1 130 ? -5.050 -11.470 9.223 1.00 94.88 130 ALA A C 1
ATOM 1090 O O . ALA A 1 130 ? -5.568 -10.402 8.903 1.00 94.88 130 ALA A O 1
ATOM 1091 N N . HIS A 1 131 ? -5.472 -12.187 10.263 1.00 94.94 131 HIS A N 1
ATOM 1092 C CA . HIS A 1 131 ? -6.576 -11.775 11.126 1.00 94.94 131 HIS A CA 1
ATOM 1093 C C . HIS A 1 131 ? -6.077 -11.505 12.539 1.00 94.94 131 HIS A C 1
ATOM 1095 O O . HIS A 1 131 ? -5.210 -12.222 13.043 1.00 94.94 131 HIS A O 1
ATOM 1101 N N . ARG A 1 132 ? -6.631 -10.476 13.175 1.00 93.81 132 ARG A N 1
ATOM 1102 C CA . ARG A 1 132 ? -6.329 -10.119 14.561 1.00 93.81 132 ARG A CA 1
ATOM 1103 C C . ARG A 1 132 ? -7.540 -9.456 15.203 1.00 93.81 132 ARG A C 1
ATOM 1105 O O . ARG A 1 132 ? -8.239 -8.687 14.548 1.00 93.81 132 ARG A O 1
ATOM 1112 N N . ASP A 1 133 ? -7.750 -9.715 16.486 1.00 93.69 133 ASP A N 1
ATOM 1113 C CA . ASP A 1 133 ? -8.699 -8.945 17.285 1.00 93.69 133 ASP A CA 1
ATOM 1114 C C . ASP A 1 133 ? -8.101 -7.581 17.625 1.00 93.69 133 ASP A C 1
ATOM 1116 O O . ASP A 1 133 ? -7.001 -7.486 18.173 1.00 93.69 133 ASP A O 1
ATOM 1120 N N . MET A 1 134 ? -8.814 -6.517 17.266 1.00 91.25 134 MET A N 1
ATOM 1121 C CA . MET A 1 134 ? -8.346 -5.147 17.440 1.00 91.25 134 MET A CA 1
ATOM 1122 C C . MET A 1 134 ? -9.427 -4.281 18.081 1.00 91.25 134 MET A C 1
ATOM 1124 O O . MET A 1 134 ? -10.626 -4.484 17.870 1.00 91.25 134 MET A O 1
ATOM 1128 N N . LYS A 1 135 ? -8.975 -3.296 18.863 1.00 91.00 135 LYS A N 1
ATOM 1129 C CA . LYS A 1 135 ? -9.791 -2.199 19.383 1.00 91.00 135 LYS A CA 1
ATOM 1130 C C . LYS A 1 135 ? -9.445 -0.932 18.612 1.00 91.00 135 LYS A C 1
ATOM 1132 O O . LYS A 1 135 ? -8.468 -0.247 18.912 1.00 91.00 135 LYS A O 1
ATOM 1137 N N . GLU A 1 136 ? -10.283 -0.615 17.642 1.00 86.69 136 GLU A N 1
ATOM 1138 C CA . GLU A 1 136 ? -10.073 0.457 16.686 1.00 86.69 136 GLU A CA 1
ATOM 1139 C C . GLU A 1 136 ? -10.796 1.730 17.100 1.00 86.69 136 GLU A C 1
ATOM 1141 O O . GLU A 1 136 ? -12.019 1.841 17.026 1.00 86.69 136 GLU A O 1
ATOM 1146 N N . THR A 1 137 ? -10.028 2.732 17.522 1.00 83.56 137 THR A N 1
ATOM 1147 C CA . THR A 1 137 ? -10.552 4.078 17.764 1.00 83.56 137 THR A CA 1
ATOM 1148 C C . THR A 1 137 ? -10.725 4.795 16.430 1.00 83.56 137 THR A C 1
ATOM 1150 O O . THR A 1 137 ? -9.769 4.922 15.663 1.00 83.56 137 THR A O 1
ATOM 1153 N N . LYS A 1 138 ? -11.909 5.362 16.173 1.00 76.25 138 LYS A N 1
ATOM 1154 C CA . LYS A 1 138 ? -12.219 6.035 14.897 1.00 76.25 138 LYS A CA 1
ATOM 1155 C C . LYS A 1 138 ? -11.238 7.164 14.551 1.00 76.25 138 LYS A C 1
ATOM 1157 O O . LYS A 1 138 ? -10.970 7.394 13.381 1.00 76.25 138 LYS A O 1
ATOM 1162 N N . SER A 1 139 ? -10.647 7.827 15.548 1.00 76.75 139 SER A N 1
ATOM 1163 C CA . SER A 1 139 ? -9.629 8.871 15.350 1.00 76.75 139 SER A CA 1
ATOM 1164 C C . SER A 1 139 ? -8.256 8.350 14.898 1.00 76.75 139 SER A C 1
ATOM 1166 O O . SER A 1 139 ? -7.477 9.123 14.331 1.00 76.75 139 SER A O 1
ATOM 1168 N N . ARG A 1 140 ? -7.934 7.071 15.143 1.00 73.75 140 ARG A N 1
ATOM 1169 C CA . ARG A 1 140 ? -6.669 6.416 14.743 1.00 73.75 140 ARG A CA 1
ATOM 1170 C C . ARG A 1 140 ? -6.726 5.900 13.308 1.00 73.75 140 ARG A C 1
ATOM 1172 O O . ARG A 1 140 ? -5.690 5.824 12.644 1.00 73.75 140 ARG A O 1
ATOM 1179 N N . LEU A 1 141 ? -7.933 5.645 12.810 1.00 72.62 141 LEU A N 1
ATOM 1180 C CA . LEU A 1 141 ? -8.178 5.364 11.405 1.00 72.62 141 LEU A CA 1
ATOM 1181 C C . LEU A 1 141 ? -8.003 6.643 10.591 1.00 72.62 141 LEU A C 1
ATOM 1183 O O . LEU A 1 141 ? -8.491 7.720 10.936 1.00 72.62 141 LEU A O 1
ATOM 1187 N N . HIS A 1 142 ? -7.257 6.536 9.503 1.00 66.06 142 HIS A N 1
ATOM 1188 C CA . HIS A 1 142 ? -7.275 7.553 8.477 1.00 66.06 142 HIS A CA 1
ATOM 1189 C C . HIS A 1 142 ? -8.513 7.313 7.612 1.00 66.06 142 HIS A C 1
ATOM 1191 O O . HIS A 1 142 ? -8.537 6.406 6.776 1.00 66.06 142 HIS A O 1
ATOM 1197 N N . CYS A 1 143 ? -9.551 8.119 7.819 1.00 52.62 143 CYS A N 1
ATOM 1198 C CA . CYS A 1 143 ? -10.531 8.344 6.772 1.00 52.62 143 CYS A CA 1
ATOM 1199 C C . CYS A 1 143 ? -9.828 9.175 5.701 1.00 52.62 143 CYS A C 1
ATOM 1201 O O . CYS A 1 143 ? -9.252 10.216 6.018 1.00 52.62 143 CYS A O 1
ATOM 1203 N N . LEU A 1 144 ? -9.905 8.783 4.432 1.00 48.50 144 LEU A N 1
ATOM 1204 C CA . LEU A 1 144 ? -9.661 9.728 3.341 1.00 48.50 144 LEU A CA 1
ATOM 1205 C C . LEU A 1 144 ? -10.834 10.729 3.251 1.00 48.50 144 LEU A C 1
ATOM 1207 O O . LEU A 1 144 ? -11.327 11.017 2.169 1.00 48.50 144 LEU A O 1
ATOM 1211 N N . GLU A 1 145 ? -11.285 11.279 4.385 1.00 41.16 145 GLU A N 1
ATOM 1212 C CA . GLU A 1 145 ? -12.128 12.476 4.461 1.00 41.16 145 GLU A CA 1
ATOM 1213 C C . GLU A 1 145 ? -11.262 13.682 4.093 1.00 41.16 145 GLU A C 1
ATOM 1215 O O . GLU A 1 145 ? -10.943 14.542 4.905 1.00 41.16 145 GLU A O 1
ATOM 1220 N N . MET A 1 146 ? -10.785 13.702 2.856 1.00 39.78 146 MET A N 1
ATOM 1221 C CA . MET A 1 146 ? -9.989 14.791 2.316 1.00 39.78 146 MET A CA 1
ATOM 1222 C C . MET A 1 146 ? -10.337 14.983 0.848 1.00 39.78 146 MET A C 1
ATOM 1224 O O . MET A 1 146 ? -9.464 15.011 -0.006 1.00 39.78 146 MET A O 1
ATOM 1228 N N . GLU A 1 147 ? -11.611 15.196 0.537 1.00 46.19 147 GLU A N 1
ATOM 1229 C CA . GLU A 1 147 ? -11.987 15.711 -0.785 1.00 46.19 147 GLU A CA 1
ATOM 1230 C C . GLU A 1 147 ? -11.394 17.121 -1.030 1.00 46.19 147 GLU A C 1
ATOM 1232 O O . GLU A 1 147 ? -11.146 17.502 -2.170 1.00 46.19 147 GLU A O 1
ATOM 1237 N N . GLY A 1 148 ? -11.065 17.884 0.028 1.00 39.41 148 GLY A N 1
ATOM 1238 C CA . GLY A 1 148 ? -10.523 19.250 -0.078 1.00 39.41 148 GLY A CA 1
ATOM 1239 C C . GLY A 1 148 ? -8.991 19.384 -0.041 1.00 39.41 148 GLY A C 1
ATOM 1240 O O . GLY A 1 148 ? -8.402 20.096 -0.854 1.00 39.41 148 GLY A O 1
ATOM 1241 N N . TRP A 1 149 ? -8.307 18.709 0.885 1.00 42.19 149 TRP A N 1
ATOM 1242 C CA . TRP A 1 149 ? -6.848 18.854 1.072 1.00 42.19 149 TRP A CA 1
ATOM 1243 C C . TRP A 1 149 ? -6.020 18.085 0.033 1.00 42.19 149 TRP A C 1
ATOM 1245 O O . TRP A 1 149 ? -4.922 18.500 -0.341 1.00 42.19 149 TRP A O 1
ATOM 1255 N N . PHE A 1 150 ? -6.570 16.976 -0.459 1.00 43.06 150 PHE A N 1
ATOM 1256 C CA . PHE A 1 150 ? -5.945 16.056 -1.411 1.00 43.06 150 PHE A CA 1
ATOM 1257 C C . PHE A 1 150 ? -5.784 16.696 -2.796 1.00 43.06 150 PHE A C 1
ATOM 1259 O O . PHE A 1 150 ? -4.715 16.627 -3.399 1.00 43.06 150 PHE A O 1
ATOM 1266 N N . ILE A 1 151 ? -6.804 17.429 -3.255 1.00 49.44 151 ILE A N 1
ATOM 1267 C CA . ILE A 1 151 ? -6.757 18.185 -4.512 1.00 49.44 151 ILE A CA 1
ATOM 1268 C C . ILE A 1 151 ? -5.793 19.374 -4.387 1.00 49.44 151 ILE A C 1
ATOM 1270 O O . ILE A 1 151 ? -5.035 19.644 -5.315 1.00 49.44 151 ILE A O 1
ATOM 1274 N N . GLY A 1 152 ? -5.749 20.037 -3.226 1.00 44.12 152 GLY A N 1
ATOM 1275 C CA . GLY A 1 152 ? -4.885 21.198 -2.987 1.00 44.12 152 GLY A CA 1
ATOM 1276 C C . GLY A 1 152 ? -3.382 20.913 -3.093 1.00 44.12 152 GLY A C 1
ATOM 1277 O O . GLY A 1 152 ? -2.642 21.778 -3.549 1.00 44.12 152 GLY A O 1
ATOM 1278 N N . ARG A 1 153 ? -2.909 19.711 -2.731 1.00 43.12 153 ARG A N 1
ATOM 1279 C CA . ARG A 1 153 ? -1.488 19.327 -2.887 1.00 43.12 153 ARG A CA 1
ATOM 1280 C C . ARG A 1 153 ? -1.166 18.700 -4.243 1.00 43.12 153 ARG A C 1
ATOM 1282 O O . ARG A 1 153 ? -0.089 18.967 -4.772 1.00 43.12 153 ARG A O 1
ATOM 1289 N N . VAL A 1 154 ? -2.070 17.891 -4.800 1.00 44.81 154 VAL A N 1
ATOM 1290 C CA . VAL A 1 154 ? -1.861 17.237 -6.104 1.00 44.81 154 VAL A CA 1
ATOM 1291 C C . VAL A 1 154 ? -1.950 18.262 -7.236 1.00 44.81 154 VAL A C 1
ATOM 1293 O O . VAL A 1 154 ? -1.048 18.329 -8.061 1.00 44.81 154 VAL A O 1
ATOM 1296 N N . ALA A 1 155 ? -2.948 19.150 -7.236 1.00 45.69 155 ALA A N 1
ATOM 1297 C CA . ALA A 1 155 ? -3.098 20.169 -8.280 1.00 45.69 155 ALA A CA 1
ATOM 1298 C C . ALA A 1 155 ? -2.000 21.248 -8.257 1.00 45.69 155 ALA A C 1
ATOM 1300 O O . ALA A 1 155 ? -1.776 21.909 -9.267 1.00 45.69 155 ALA A O 1
ATOM 1301 N N . TYR A 1 156 ? -1.312 21.436 -7.123 1.00 40.19 156 TYR A N 1
ATOM 1302 C CA . TYR A 1 156 ? -0.230 22.420 -7.002 1.00 40.19 156 TYR A CA 1
ATOM 1303 C C . TYR A 1 156 ? 1.127 21.888 -7.486 1.00 40.19 156 TYR A C 1
ATOM 1305 O O . TYR A 1 156 ? 2.031 22.674 -7.756 1.00 40.19 156 TYR A O 1
ATOM 1313 N N . LYS A 1 157 ? 1.287 20.561 -7.590 1.00 37.28 157 LYS A N 1
ATOM 1314 C CA . LYS A 1 157 ? 2.547 19.910 -7.995 1.00 37.28 157 LYS A CA 1
ATOM 1315 C C . LYS A 1 157 ? 2.458 19.092 -9.282 1.00 37.28 157 LYS A C 1
ATOM 1317 O O . LYS A 1 157 ? 3.497 18.689 -9.792 1.00 37.28 157 LYS A O 1
ATOM 1322 N N . VAL A 1 158 ? 1.260 18.837 -9.800 1.00 44.84 158 VAL A N 1
ATOM 1323 C CA . VAL A 1 158 ? 1.047 17.963 -10.957 1.00 44.84 158 VAL A CA 1
ATOM 1324 C C . VAL A 1 158 ? 0.492 18.771 -12.126 1.00 44.84 158 VAL A C 1
ATOM 1326 O O . VAL A 1 158 ? -0.449 19.549 -11.969 1.00 44.84 158 VAL A O 1
ATOM 1329 N N . ASP A 1 159 ? 1.098 18.583 -13.299 1.00 47.81 159 ASP A N 1
ATOM 1330 C CA . ASP A 1 159 ? 0.683 19.176 -14.569 1.00 47.81 159 ASP A CA 1
ATOM 1331 C C . ASP A 1 159 ? -0.831 18.990 -14.795 1.00 47.81 159 ASP A C 1
ATOM 1333 O O . ASP A 1 159 ? -1.389 17.903 -14.605 1.00 47.81 159 ASP A O 1
ATOM 1337 N N . LYS A 1 160 ? -1.506 20.063 -15.223 1.00 43.06 160 LYS A N 1
ATOM 1338 C CA . LYS A 1 160 ? -2.944 20.076 -15.522 1.00 43.06 160 LYS A CA 1
ATOM 1339 C C . LYS A 1 160 ? -3.329 18.999 -16.539 1.00 43.06 160 LYS A C 1
ATOM 1341 O O . LYS A 1 160 ? -4.452 18.498 -16.475 1.00 43.06 160 LYS A O 1
ATOM 1346 N N . GLU A 1 161 ? -2.427 18.612 -17.439 1.00 46.00 161 GLU A N 1
ATOM 1347 C CA . GLU A 1 161 ? -2.672 17.532 -18.403 1.00 46.00 161 GLU A CA 1
ATOM 1348 C C . GLU A 1 161 ? -2.608 16.134 -17.770 1.00 46.00 161 GLU A C 1
ATOM 1350 O O . GLU A 1 161 ? -3.382 15.254 -18.144 1.00 46.00 161 GLU A O 1
ATOM 1355 N N . MET A 1 162 ? -1.786 15.935 -16.737 1.00 44.75 162 MET A N 1
ATOM 1356 C CA . MET A 1 162 ? -1.722 14.673 -15.993 1.00 44.75 162 MET A CA 1
ATOM 1357 C C . MET A 1 162 ? -2.963 14.485 -15.106 1.00 44.75 162 MET A C 1
ATOM 1359 O O . MET A 1 162 ? -3.504 13.384 -15.023 1.00 44.75 162 MET A O 1
ATOM 1363 N N . VAL A 1 163 ? -3.502 15.568 -14.534 1.00 50.78 163 VAL A N 1
ATOM 1364 C CA . VAL A 1 163 ? -4.800 15.533 -13.833 1.00 50.78 163 VAL A CA 1
ATOM 1365 C C . VAL A 1 163 ? -5.937 15.177 -14.801 1.00 50.78 163 VAL A C 1
ATOM 1367 O O . VAL A 1 163 ? -6.777 14.336 -14.484 1.00 50.78 163 VAL A O 1
ATOM 1370 N N . LYS A 1 164 ? -5.945 15.747 -16.014 1.00 48.69 164 LYS A N 1
ATOM 1371 C CA . LYS A 1 164 ? -6.915 15.391 -17.067 1.00 48.69 164 LYS A CA 1
ATOM 1372 C C . LYS A 1 164 ? -6.770 13.940 -17.535 1.00 48.69 164 LYS A C 1
ATOM 1374 O O . LYS A 1 164 ? -7.781 13.286 -17.776 1.00 48.69 164 LYS A O 1
ATOM 1379 N N . PHE A 1 165 ? -5.543 13.433 -17.639 1.00 48.91 165 PHE A N 1
ATOM 1380 C CA . PHE A 1 165 ? -5.261 12.041 -17.988 1.00 48.91 165 PHE A CA 1
ATOM 1381 C C . PHE A 1 165 ? -5.821 11.069 -16.938 1.00 48.91 165 PHE A C 1
ATOM 1383 O O . PHE A 1 165 ? -6.539 10.131 -17.284 1.00 48.91 165 PHE A O 1
ATOM 1390 N N . ILE A 1 166 ? -5.608 11.358 -15.650 1.00 50.00 166 ILE A N 1
ATOM 1391 C CA . ILE A 1 166 ? -6.153 10.571 -14.532 1.00 50.00 166 ILE A CA 1
ATOM 1392 C C . ILE A 1 166 ? -7.683 10.556 -14.567 1.00 50.00 166 ILE A C 1
ATOM 1394 O O . ILE A 1 166 ? -8.287 9.493 -14.439 1.00 50.00 166 ILE A O 1
ATOM 1398 N N . LEU A 1 167 ? -8.322 11.705 -14.803 1.00 49.06 167 LEU A N 1
ATOM 1399 C CA . LEU A 1 167 ? -9.783 11.806 -14.917 1.00 49.06 167 LEU A CA 1
ATOM 1400 C C . LEU A 1 167 ? -10.343 11.026 -16.120 1.00 49.06 167 LEU A C 1
ATOM 1402 O O . LEU A 1 167 ? -11.459 10.513 -16.053 1.00 49.06 167 LEU A O 1
ATOM 1406 N N . ARG A 1 168 ? -9.573 10.906 -17.209 1.00 49.66 168 ARG A N 1
ATOM 1407 C CA . ARG A 1 168 ? -9.981 10.200 -18.432 1.00 49.66 168 ARG A CA 1
ATOM 1408 C C . ARG A 1 168 ? -9.912 8.677 -18.294 1.00 49.66 168 ARG A C 1
ATOM 1410 O O . ARG A 1 168 ? -10.824 7.998 -18.760 1.00 49.66 168 ARG A O 1
ATOM 1417 N N . ASP A 1 169 ? -8.870 8.151 -17.650 1.00 44.38 169 ASP A N 1
ATOM 1418 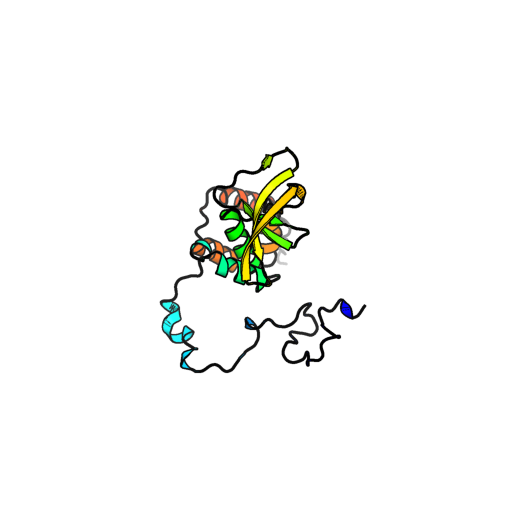C CA . ASP A 1 169 ? -8.609 6.704 -17.607 1.00 44.38 169 ASP A CA 1
ATOM 1419 C C . ASP A 1 169 ? -9.170 5.992 -16.366 1.00 44.38 169 ASP A C 1
ATOM 1421 O O . ASP A 1 169 ? -9.459 4.793 -16.433 1.00 44.38 169 ASP A O 1
ATOM 1425 N N . THR A 1 170 ? -9.406 6.708 -15.259 1.00 48.88 170 THR A N 1
ATOM 1426 C CA . THR A 1 170 ? -9.948 6.118 -14.014 1.00 48.88 170 THR A CA 1
ATOM 1427 C C . THR A 1 170 ? -11.475 5.990 -13.987 1.00 48.88 170 THR A C 1
ATOM 1429 O O . THR A 1 170 ? -12.002 5.222 -13.186 1.00 48.88 170 THR A O 1
ATOM 1432 N N . GLY A 1 171 ? -12.200 6.681 -14.877 1.00 43.81 171 GLY A N 1
ATOM 1433 C CA . GLY A 1 171 ? -13.664 6.586 -14.978 1.00 43.81 171 GLY A CA 1
ATOM 1434 C C . GLY A 1 171 ? -14.447 7.306 -13.870 1.00 43.81 171 GLY A C 1
ATOM 1435 O O . GLY A 1 171 ? -15.627 7.024 -13.682 1.00 43.81 171 GLY A O 1
ATOM 1436 N N . ILE A 1 172 ? -13.824 8.239 -13.145 1.00 50.50 172 ILE A N 1
ATOM 1437 C CA . ILE A 1 172 ? -14.493 9.070 -12.132 1.00 50.50 172 ILE A CA 1
ATOM 1438 C C . ILE A 1 172 ? -15.487 10.017 -12.834 1.00 50.50 172 ILE A C 1
ATOM 1440 O O . ILE A 1 172 ? -15.088 10.895 -13.598 1.00 50.50 172 ILE A O 1
ATOM 1444 N N . THR A 1 173 ? -16.796 9.863 -12.598 1.00 43.75 173 THR A N 1
ATOM 1445 C CA . THR A 1 173 ? -17.826 10.657 -13.295 1.00 43.75 173 THR A CA 1
ATOM 1446 C C . THR A 1 173 ? -18.212 11.956 -12.577 1.00 43.75 173 THR A C 1
ATOM 1448 O O . THR A 1 173 ? -18.527 11.968 -11.393 1.00 43.75 173 THR A O 1
ATOM 1451 N N . SER A 1 174 ? -18.262 13.023 -13.378 1.00 43.59 174 SER A N 1
ATOM 1452 C CA . SER A 1 174 ? -18.787 14.401 -13.267 1.00 43.59 174 SER A CA 1
ATOM 1453 C C . SER A 1 174 ? -19.680 14.898 -12.107 1.00 43.59 174 SER A C 1
ATOM 1455 O O . SER A 1 174 ? -19.807 16.119 -12.013 1.00 43.59 174 SER A O 1
ATOM 1457 N N . HIS A 1 175 ? -20.343 14.096 -11.271 1.00 43.28 175 HIS A N 1
ATOM 1458 C CA . HIS A 1 175 ? -21.486 14.633 -10.500 1.00 43.28 175 HIS A CA 1
ATOM 1459 C C . HIS A 1 175 ? -21.167 15.485 -9.256 1.00 43.28 175 HIS A C 1
ATOM 1461 O O . HIS A 1 175 ? -22.090 16.059 -8.691 1.00 43.28 175 HIS A O 1
ATOM 1467 N N . ASP A 1 176 ? -19.892 15.711 -8.922 1.00 51.12 176 ASP A N 1
ATOM 1468 C CA . ASP A 1 176 ? -19.489 16.837 -8.052 1.00 51.12 176 ASP A CA 1
ATOM 1469 C C . ASP A 1 176 ? -18.230 17.597 -8.537 1.00 51.12 176 ASP A C 1
ATOM 1471 O O . ASP A 1 176 ? -17.714 18.489 -7.863 1.00 51.12 176 ASP A O 1
ATOM 1475 N N . TRP A 1 177 ? -17.762 17.349 -9.769 1.00 45.59 177 TRP A N 1
ATOM 1476 C CA . TRP A 1 177 ? -16.588 18.047 -10.328 1.00 45.59 177 TRP A CA 1
ATOM 1477 C C . TRP A 1 177 ? -16.909 19.443 -10.879 1.00 45.59 177 TRP A C 1
ATOM 1479 O O . TRP A 1 177 ? -16.059 20.335 -10.872 1.00 45.59 177 TRP A O 1
ATOM 1489 N N . THR A 1 178 ? -18.150 19.681 -11.305 1.00 44.97 178 THR A N 1
ATOM 1490 C CA . THR A 1 178 ? -18.622 21.000 -11.757 1.00 44.97 178 THR A CA 1
ATOM 1491 C C . THR A 1 178 ? -18.686 22.012 -10.615 1.00 44.97 178 THR A C 1
ATOM 1493 O O . THR A 1 178 ? -18.373 23.179 -10.841 1.00 44.97 178 THR A O 1
ATOM 1496 N N . LYS A 1 179 ? -18.998 21.585 -9.380 1.00 46.03 179 LYS A N 1
ATOM 1497 C CA . LYS A 1 179 ? -18.896 22.448 -8.187 1.00 46.03 179 LYS A CA 1
ATOM 1498 C C . LYS A 1 179 ? -17.440 22.747 -7.823 1.00 46.03 179 LYS A C 1
ATOM 1500 O O . LYS A 1 179 ? -17.134 23.887 -7.483 1.00 46.03 179 LYS A O 1
ATOM 1505 N N . LEU A 1 180 ? -16.540 21.772 -7.973 1.00 45.09 180 LEU A N 1
ATOM 1506 C CA . LEU A 1 180 ? -15.094 21.941 -7.768 1.00 45.09 180 LEU A CA 1
ATOM 1507 C C . LEU A 1 180 ? -14.471 22.941 -8.758 1.00 45.09 180 LEU A C 1
ATOM 1509 O O . LEU A 1 180 ? -13.745 23.839 -8.341 1.00 45.09 180 LEU A O 1
ATOM 1513 N N . LEU A 1 181 ? -14.825 22.878 -10.045 1.00 47.03 181 LEU A N 1
ATOM 1514 C CA . LEU A 1 181 ? -14.414 23.873 -11.048 1.00 47.03 181 LEU A CA 1
ATOM 1515 C C . LEU A 1 181 ? -14.989 25.273 -10.770 1.00 47.03 181 LEU A C 1
ATOM 1517 O O . LEU A 1 181 ? -14.294 26.271 -10.972 1.00 47.03 181 LEU A O 1
ATOM 1521 N N . LEU A 1 182 ? -16.235 25.363 -10.289 1.00 47.66 182 LEU A N 1
ATOM 1522 C CA . LEU A 1 182 ? -16.875 26.637 -9.942 1.00 47.66 182 LEU A CA 1
ATOM 1523 C C . LEU A 1 182 ? -16.222 27.293 -8.713 1.00 47.66 182 LEU A C 1
ATOM 1525 O O . LEU A 1 182 ? -16.041 28.509 -8.686 1.00 47.66 182 LEU A O 1
ATOM 1529 N N . LEU A 1 183 ? -15.829 26.491 -7.719 1.00 43.97 183 LEU A N 1
ATOM 1530 C CA . LEU A 1 183 ? -15.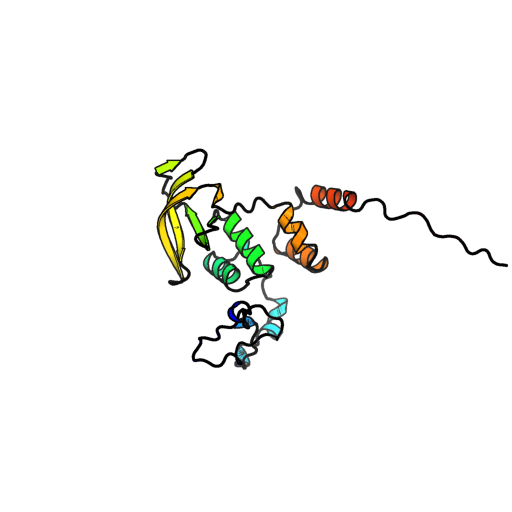102 26.946 -6.531 1.00 43.97 183 LEU A CA 1
ATOM 1531 C C . LEU A 1 183 ? -13.661 27.352 -6.866 1.00 43.97 183 LEU A C 1
ATOM 1533 O O . LEU A 1 183 ? -13.198 28.382 -6.385 1.00 43.97 183 LEU A O 1
ATOM 1537 N N . MET A 1 184 ? -12.987 26.628 -7.764 1.00 41.66 184 MET A N 1
ATOM 1538 C CA . MET A 1 184 ? -11.665 27.013 -8.274 1.00 41.66 184 MET A CA 1
ATOM 1539 C C . MET A 1 184 ? -11.700 28.319 -9.087 1.00 41.66 184 MET A C 1
ATOM 1541 O O . MET A 1 184 ? -10.800 29.143 -8.942 1.00 41.66 184 MET A O 1
ATOM 1545 N N . LYS A 1 185 ? -12.765 28.567 -9.870 1.00 46.78 185 LYS A N 1
ATOM 1546 C CA . LYS A 1 185 ? -13.008 29.862 -10.542 1.00 46.78 185 LYS A CA 1
ATOM 1547 C C . LYS A 1 185 ? -13.299 31.011 -9.573 1.00 46.78 185 LYS A C 1
ATOM 1549 O O . LYS A 1 185 ? -13.049 32.155 -9.920 1.00 46.78 185 LYS A O 1
ATOM 1554 N N . ARG A 1 186 ? -13.843 30.720 -8.387 1.00 42.62 186 ARG A N 1
ATOM 1555 C CA . ARG A 1 186 ? -14.174 31.713 -7.348 1.00 42.62 186 ARG A CA 1
ATOM 1556 C C . ARG A 1 186 ? -12.996 32.008 -6.409 1.00 42.62 186 ARG A C 1
ATOM 1558 O O . ARG A 1 186 ? -12.950 33.085 -5.828 1.00 42.62 186 ARG A O 1
ATOM 1565 N N . ALA A 1 187 ? -12.061 31.064 -6.271 1.00 40.91 187 ALA A N 1
ATOM 1566 C CA . ALA A 1 187 ? -10.818 31.202 -5.504 1.00 40.91 187 ALA A CA 1
ATOM 1567 C C . ALA A 1 187 ? -9.710 31.944 -6.276 1.00 40.91 187 ALA A C 1
ATOM 1569 O O . ALA A 1 187 ? -8.824 32.537 -5.665 1.00 40.91 187 ALA A O 1
ATOM 1570 N N . GLN A 1 188 ? -9.785 31.972 -7.609 1.00 41.28 188 GLN A N 1
ATOM 1571 C CA . GLN A 1 188 ? -9.150 33.023 -8.398 1.00 41.28 188 GLN A CA 1
ATOM 1572 C C . GLN A 1 188 ? -10.006 34.284 -8.241 1.00 41.28 188 GLN A C 1
ATOM 1574 O O . GLN A 1 188 ? -10.958 34.499 -8.986 1.00 41.28 188 GLN A O 1
ATOM 1579 N N . GLY A 1 189 ? -9.710 35.089 -7.216 1.00 43.34 189 GLY A N 1
ATOM 1580 C CA . GLY A 1 189 ? -10.231 36.455 -7.128 1.00 43.34 189 GLY A CA 1
ATOM 1581 C C . GLY A 1 189 ? -9.941 37.230 -8.424 1.00 43.34 189 GLY A C 1
ATOM 1582 O O . GLY A 1 189 ? -9.107 36.784 -9.217 1.00 43.34 189 GLY A O 1
ATOM 1583 N N . PRO A 1 190 ? -10.625 38.360 -8.677 1.00 36.38 190 PRO A N 1
ATOM 1584 C CA . PRO A 1 190 ? -10.464 39.098 -9.923 1.00 36.38 190 PRO A CA 1
ATOM 1585 C C . PRO A 1 190 ? -8.981 39.417 -10.122 1.00 36.38 190 PRO A C 1
ATOM 1587 O O . PRO A 1 190 ? -8.392 40.174 -9.353 1.00 36.38 190 PRO A O 1
ATOM 1590 N N . ALA A 1 191 ? -8.365 38.808 -11.136 1.00 40.62 191 ALA A N 1
ATOM 1591 C CA . ALA A 1 191 ? -7.119 39.323 -11.661 1.00 40.62 191 ALA A CA 1
ATOM 1592 C C . ALA A 1 191 ? -7.428 40.743 -12.138 1.00 40.62 191 ALA A C 1
ATOM 1594 O O . ALA A 1 191 ? -8.233 40.912 -13.053 1.00 40.62 191 ALA A O 1
ATOM 1595 N N . SER A 1 192 ? -6.872 41.726 -11.429 1.00 40.69 192 SER A N 1
ATOM 1596 C CA . SER A 1 192 ? -6.331 42.967 -11.988 1.00 40.69 192 SER A CA 1
ATOM 1597 C C . SER A 1 192 ? -6.799 43.260 -13.421 1.00 40.69 192 SER A C 1
ATOM 1599 O O . SER A 1 192 ? -6.114 42.938 -14.394 1.00 40.69 192 SER A O 1
ATOM 1601 N N . MET A 1 193 ? -7.988 43.851 -13.544 1.00 38.25 193 MET A N 1
ATOM 1602 C CA . MET A 1 193 ? -8.173 44.923 -14.518 1.00 38.25 193 MET A CA 1
ATOM 1603 C C . MET A 1 193 ? -7.522 46.169 -13.904 1.00 38.25 193 MET A C 1
ATOM 1605 O O . MET A 1 193 ? -7.702 46.376 -12.709 1.00 38.25 193 MET A O 1
ATOM 1609 N N . GLU A 1 194 ? -6.818 46.959 -14.723 1.00 37.81 194 GLU A N 1
ATOM 1610 C CA . GLU A 1 194 ? -5.876 48.054 -14.380 1.00 37.81 194 GLU A CA 1
ATOM 1611 C C . GLU A 1 194 ? -4.457 47.507 -14.112 1.00 37.81 194 GLU A C 1
ATOM 1613 O O . GLU A 1 194 ? -4.240 46.764 -13.166 1.00 37.81 194 GLU A O 1
ATOM 1618 N N . GLU A 1 195 ? -3.437 47.705 -14.954 1.00 34.44 195 GLU A N 1
ATOM 1619 C CA . GLU A 1 195 ? -3.096 48.854 -15.797 1.00 34.44 195 GLU A CA 1
ATOM 1620 C C . GLU A 1 195 ? -2.708 48.421 -17.229 1.00 34.44 195 GLU A C 1
ATOM 1622 O O . GLU A 1 195 ? -1.682 47.786 -17.462 1.00 34.44 195 GLU A O 1
ATOM 1627 N N . TYR A 1 196 ? -3.508 48.823 -18.218 1.00 27.42 196 TYR A N 1
ATOM 1628 C CA . TYR A 1 196 ? -3.016 49.106 -19.566 1.00 27.42 196 TYR A CA 1
ATOM 1629 C C . TYR A 1 196 ? -3.166 50.614 -19.739 1.00 27.42 196 TYR A C 1
ATOM 1631 O O . TYR A 1 196 ? -4.242 51.099 -20.083 1.00 27.42 196 TYR A O 1
ATOM 1639 N N . SER A 1 197 ? -2.114 51.362 -19.408 1.00 33.03 197 SER A N 1
ATOM 1640 C CA . SER A 1 197 ? -2.026 52.763 -19.809 1.00 33.03 197 SER A CA 1
ATOM 1641 C C . SER A 1 197 ? -1.612 52.786 -21.282 1.00 33.03 197 SER A C 1
ATOM 1643 O O . SER A 1 197 ? -0.559 52.229 -21.614 1.00 33.03 197 SER A O 1
ATOM 1645 N N . PRO A 1 198 ? -2.410 53.366 -22.195 1.00 35.19 198 PRO A N 1
ATOM 1646 C CA . PRO A 1 198 ? -1.960 53.568 -23.554 1.00 35.19 198 PRO A CA 1
ATOM 1647 C C . PRO A 1 198 ? -0.924 54.689 -23.501 1.00 35.19 198 PRO A C 1
ATOM 1649 O O . PRO A 1 198 ? -1.264 55.848 -23.270 1.00 35.19 198 PRO A O 1
ATOM 1652 N N . HIS A 1 199 ? 0.351 54.354 -23.700 1.00 35.09 199 HIS A N 1
ATOM 1653 C CA . HIS A 1 199 ? 1.323 55.373 -24.068 1.00 35.09 199 HIS A CA 1
ATOM 1654 C C . HIS A 1 199 ? 0.878 55.976 -25.399 1.00 35.09 199 HIS A C 1
ATOM 1656 O O . HIS A 1 199 ? 0.973 55.370 -26.466 1.00 35.09 199 HIS A O 1
ATOM 1662 N N . GLU A 1 200 ? 0.311 57.167 -25.270 1.00 37.25 200 GLU A N 1
ATOM 1663 C CA . GLU A 1 200 ? -0.042 58.074 -26.333 1.00 37.25 200 GLU A CA 1
ATOM 1664 C C . GLU A 1 200 ? 1.242 58.508 -27.044 1.00 37.25 200 GLU A C 1
ATOM 1666 O O . GLU A 1 200 ? 2.202 58.972 -26.427 1.00 37.25 200 GLU A O 1
ATOM 1671 N N . ASN A 1 201 ? 1.248 58.308 -28.360 1.00 39.53 201 ASN A N 1
ATOM 1672 C CA . ASN A 1 201 ? 2.190 58.929 -29.276 1.00 39.53 201 ASN A CA 1
ATOM 1673 C C . ASN A 1 201 ? 2.235 60.442 -29.033 1.00 39.53 201 ASN A C 1
ATOM 1675 O O . ASN A 1 201 ? 1.239 61.126 -29.287 1.00 39.53 201 ASN A O 1
ATOM 1679 N N . ARG A 1 202 ? 3.412 60.963 -28.685 1.00 38.44 202 ARG A N 1
ATOM 1680 C CA . ARG A 1 202 ? 3.950 62.204 -29.252 1.00 38.44 202 ARG A CA 1
ATOM 1681 C C . ARG A 1 202 ? 5.446 62.326 -29.017 1.00 38.44 202 ARG A C 1
ATOM 1683 O O . ARG A 1 202 ? 5.881 62.080 -27.875 1.00 38.44 202 ARG A O 1
#